Protein AF-A0A0P9DV29-F1 (afdb_monomer)

Secondary structure (DSSP, 8-state):
-PPTT---------SSPP-GGG--------------S-HHHHHHHHHHHHHHHHHTTS---PPPGGGT-SS---HHHHHHHHHTT-HHHHHHHHHH---TTS-HHHHHHHHHHHHH--HHHHHHHS-TT-HHHHHHHHHHHHSTT-HHHHHHTS-HHHHHHHHHHHHHHHHHHHHHHHHHTT--SSS--TT-EEEEE-TTSPEEEEEEE--TTTHHHHHHHHHHHHHHTT--

Solvent-accessible surface area (backbone atoms only — not comparable to full-atom values): 13925 Å² total; per-residue (Å²): 137,89,53,90,97,60,84,89,76,90,86,73,88,70,97,66,85,90,56,82,86,77,59,90,76,83,90,85,87,82,86,88,73,90,70,94,61,56,69,70,62,47,51,55,51,51,54,50,52,53,48,54,31,56,77,49,74,47,75,86,88,61,72,56,64,68,70,25,29,76,61,53,66,46,36,26,56,29,13,50,27,50,77,69,72,33,41,59,61,18,48,46,46,72,62,18,59,62,38,94,70,46,58,67,71,61,28,50,54,14,44,50,34,60,78,66,62,44,30,57,58,43,38,66,71,52,61,83,85,48,51,70,53,38,50,26,24,54,42,28,51,77,37,85,78,46,38,65,62,20,56,67,70,48,56,71,69,60,59,48,45,22,46,52,21,26,52,44,52,51,49,38,52,51,54,51,52,39,54,76,69,68,48,63,90,66,48,79,50,77,71,37,78,47,64,45,61,48,100,85,71,46,77,47,93,57,67,46,71,30,37,89,87,48,39,64,68,60,44,56,49,44,66,61,47,67,71,54,72,76,77,120

Radius of gyration: 23.97 Å; Cα contacts (8 Å, |Δi|>4): 209; chains: 1; bounding box: 52×57×60 Å

Structure (mmCIF, N/CA/C/O backbone):
data_AF-A0A0P9DV29-F1
#
_entry.id   AF-A0A0P9DV29-F1
#
loop_
_atom_site.group_PDB
_atom_site.id
_atom_site.type_symbol
_atom_site.label_atom_id
_atom_site.label_alt_id
_atom_site.label_comp_id
_atom_site.label_asym_id
_atom_site.label_entity_id
_atom_site.label_seq_id
_atom_site.pdbx_PDB_ins_code
_atom_site.Cartn_x
_atom_site.Cartn_y
_atom_site.Cartn_z
_atom_site.occupancy
_atom_site.B_iso_or_equiv
_atom_site.auth_seq_id
_atom_site.auth_comp_id
_atom_site.auth_asym_id
_atom_site.auth_atom_id
_atom_site.pdbx_PDB_model_num
ATOM 1 N N . MET A 1 1 ? -12.130 34.081 -5.507 1.00 55.25 1 MET A N 1
ATOM 2 C CA . MET A 1 1 ? -11.443 33.439 -4.362 1.00 55.25 1 MET A CA 1
ATOM 3 C C . MET A 1 1 ? -10.043 33.024 -4.810 1.00 55.25 1 MET A C 1
ATOM 5 O O . MET A 1 1 ? -9.940 32.225 -5.730 1.00 55.25 1 MET A O 1
ATOM 9 N N . ARG A 1 2 ? -8.976 33.613 -4.251 1.00 75.31 2 ARG A N 1
ATOM 10 C CA . ARG A 1 2 ? -7.575 33.256 -4.558 1.00 75.31 2 ARG A CA 1
ATOM 11 C C . ARG A 1 2 ? -7.072 32.324 -3.454 1.00 75.31 2 ARG A C 1
ATOM 13 O O . ARG A 1 2 ? -7.031 32.734 -2.299 1.00 75.31 2 ARG A O 1
ATOM 20 N N . ILE A 1 3 ? -6.728 31.085 -3.796 1.00 90.56 3 ILE A N 1
ATOM 21 C CA . ILE A 1 3 ? -6.148 30.116 -2.857 1.00 90.56 3 ILE A CA 1
ATOM 22 C C . ILE A 1 3 ? -4.631 30.118 -3.070 1.00 90.56 3 ILE A C 1
ATOM 24 O O . ILE A 1 3 ? -4.162 29.983 -4.199 1.00 90.56 3 ILE A O 1
ATOM 28 N N . LYS A 1 4 ? -3.850 30.293 -2.000 1.00 91.62 4 LYS A N 1
ATOM 29 C CA . LYS A 1 4 ? -2.380 30.288 -2.073 1.00 91.62 4 LYS A CA 1
ATOM 30 C C . LYS A 1 4 ? -1.884 28.949 -2.636 1.00 91.62 4 LYS A C 1
ATOM 32 O O . LYS A 1 4 ? -2.272 27.898 -2.140 1.00 91.62 4 LYS A O 1
ATOM 37 N N . GLY A 1 5 ? -1.016 29.000 -3.647 1.00 92.31 5 GLY A N 1
ATOM 38 C CA . GLY A 1 5 ? -0.441 27.809 -4.286 1.00 92.31 5 GLY A CA 1
ATOM 39 C C . GLY A 1 5 ? -1.356 27.107 -5.295 1.00 92.31 5 GLY A C 1
ATOM 40 O O . GLY A 1 5 ? -0.991 26.046 -5.790 1.00 92.31 5 GLY A O 1
ATOM 41 N N . VAL A 1 6 ? -2.520 27.682 -5.614 1.00 93.81 6 VAL A N 1
ATOM 42 C CA . VAL A 1 6 ? -3.439 27.144 -6.622 1.00 93.81 6 VAL A CA 1
ATOM 43 C C . VAL A 1 6 ? -3.628 28.174 -7.726 1.00 93.81 6 VAL A C 1
ATOM 45 O O . VAL A 1 6 ? -4.057 29.300 -7.471 1.00 93.81 6 VAL A O 1
ATOM 48 N N . SER A 1 7 ? -3.356 27.757 -8.958 1.00 91.62 7 SER A N 1
ATOM 49 C CA . SER A 1 7 ? -3.642 28.535 -10.160 1.00 91.62 7 SER A CA 1
ATOM 50 C C . SER A 1 7 ? -4.717 27.822 -10.972 1.00 91.62 7 SER A C 1
ATOM 52 O O . SER A 1 7 ? -4.644 26.610 -11.168 1.00 91.62 7 SER A O 1
ATOM 54 N N . LEU A 1 8 ? -5.721 28.569 -11.432 1.00 91.19 8 LEU A N 1
ATOM 55 C CA . LEU A 1 8 ? -6.794 28.059 -12.281 1.00 91.19 8 LEU A CA 1
ATOM 56 C C . LEU A 1 8 ? -6.715 28.750 -13.637 1.00 91.19 8 LEU A C 1
ATOM 58 O O . LEU A 1 8 ? -6.756 29.977 -13.707 1.00 91.19 8 LEU A O 1
ATOM 62 N N . TYR A 1 9 ? -6.626 27.945 -14.690 1.00 90.75 9 TYR A N 1
ATOM 63 C CA . TYR A 1 9 ? -6.614 28.403 -16.073 1.00 90.75 9 TYR A CA 1
ATOM 64 C C . TYR A 1 9 ? -7.729 27.668 -16.821 1.00 90.75 9 TYR A C 1
ATOM 66 O O . TYR A 1 9 ? -7.671 26.438 -16.916 1.00 90.75 9 TYR A O 1
ATOM 74 N N . PRO A 1 10 ? -8.770 28.367 -17.304 1.00 90.44 10 PRO A N 1
ATOM 75 C CA . PRO A 1 10 ? -9.797 27.732 -18.116 1.00 90.44 10 PRO A CA 1
ATOM 76 C C . PRO A 1 10 ? -9.172 27.289 -19.445 1.00 90.44 10 PRO A C 1
ATOM 78 O O . PRO A 1 10 ? -8.631 28.111 -20.177 1.00 90.44 10 PRO A O 1
ATOM 81 N N . LEU A 1 11 ? -9.215 25.985 -19.736 1.00 90.62 11 LEU A N 1
ATOM 82 C CA . LEU A 1 11 ? -8.637 25.429 -20.966 1.00 90.62 11 LEU A CA 1
ATOM 83 C C . LEU A 1 11 ? -9.609 25.530 -22.144 1.00 90.62 11 LEU A C 1
ATOM 85 O O . LEU A 1 11 ? -9.239 25.996 -23.215 1.00 90.62 11 LEU A O 1
ATOM 89 N N . ARG A 1 12 ? -10.848 25.067 -21.949 1.00 91.75 12 ARG A N 1
ATOM 90 C CA . ARG A 1 12 ? -11.939 25.115 -22.931 1.00 91.75 12 ARG A CA 1
ATOM 91 C C . ARG A 1 12 ? -13.278 24.837 -22.256 1.00 91.75 12 ARG A C 1
ATOM 93 O O . ARG A 1 12 ? -13.308 24.260 -21.168 1.00 91.75 12 ARG A O 1
ATOM 100 N N . PHE A 1 13 ? -14.363 25.177 -22.940 1.00 92.50 13 PHE A N 1
ATOM 101 C CA . PHE A 1 13 ? -15.692 24.659 -22.625 1.00 92.50 13 PHE A CA 1
ATOM 102 C C . PHE A 1 13 ? -15.862 23.260 -23.226 1.00 92.50 13 PHE A C 1
ATOM 104 O O . PHE A 1 13 ? -15.247 22.933 -24.243 1.00 92.50 13 PHE A O 1
ATOM 111 N N . CYS A 1 14 ? -16.634 22.416 -22.552 1.00 92.25 14 CYS A N 1
ATOM 112 C CA . CYS A 1 14 ? -16.909 21.044 -22.956 1.00 92.25 14 CYS A CA 1
ATOM 113 C C . CYS A 1 14 ? -18.294 20.667 -22.433 1.00 92.25 14 CYS A C 1
ATOM 115 O O . CYS A 1 14 ? -18.602 20.966 -21.278 1.00 92.25 14 CYS A O 1
ATOM 117 N N . ASP A 1 15 ? -19.088 20.005 -23.268 1.00 93.44 15 ASP A N 1
ATOM 118 C CA . ASP A 1 15 ? -20.445 19.576 -22.911 1.00 93.44 15 ASP A CA 1
ATOM 119 C C . ASP A 1 15 ? -20.437 18.283 -22.076 1.00 93.44 15 ASP A C 1
ATOM 121 O O . ASP A 1 15 ? -21.422 17.933 -21.430 1.00 93.44 15 ASP A O 1
ATOM 125 N N . GLU A 1 16 ? -19.294 17.591 -22.037 1.00 90.44 16 GLU A N 1
ATOM 126 C CA . GLU A 1 16 ? -19.075 16.395 -21.227 1.00 90.44 16 GLU A CA 1
ATOM 127 C C . GLU A 1 16 ? -18.301 16.694 -19.939 1.00 90.44 16 GLU A C 1
ATOM 129 O O . GLU A 1 16 ? -17.324 17.452 -19.919 1.00 90.44 16 GLU A O 1
ATOM 134 N N . ALA A 1 17 ? -18.704 16.031 -18.854 1.00 90.62 17 ALA A N 1
ATOM 135 C CA . ALA A 1 17 ? -18.009 16.094 -17.577 1.00 90.62 17 ALA A CA 1
ATOM 136 C C . ALA A 1 17 ? -16.659 15.357 -17.630 1.00 90.62 17 ALA A C 1
ATOM 138 O O . ALA A 1 17 ? -16.531 14.269 -18.190 1.00 90.62 17 ALA A O 1
ATOM 139 N N . VAL A 1 18 ? -15.644 15.923 -16.976 1.00 90.06 18 VAL A N 1
ATOM 140 C CA . VAL A 1 18 ? -14.321 15.296 -16.870 1.00 90.06 18 VAL A CA 1
ATOM 141 C C . VAL A 1 18 ? -14.327 14.247 -15.759 1.00 90.06 18 VAL A C 1
ATOM 143 O O . VAL A 1 18 ? -14.615 14.554 -14.600 1.00 90.06 18 VAL A O 1
ATOM 146 N N . TYR A 1 19 ? -13.937 13.015 -16.092 1.00 88.81 19 TYR A N 1
ATOM 147 C CA . TYR A 1 19 ? -13.837 11.906 -15.144 1.00 88.81 19 TYR A CA 1
ATOM 148 C C . TYR A 1 19 ? -12.399 11.384 -14.997 1.00 88.81 19 TYR A C 1
ATOM 150 O O . TYR A 1 19 ? -11.639 11.394 -15.964 1.00 88.81 19 TYR A O 1
ATOM 158 N N . PRO A 1 20 ? -12.019 10.826 -13.826 1.00 84.69 20 PRO A N 1
ATOM 159 C CA . PRO A 1 20 ? -10.668 10.302 -13.604 1.00 84.69 20 PRO A CA 1
ATOM 160 C C . PRO A 1 20 ? -10.222 9.205 -14.580 1.00 84.69 20 PRO A C 1
ATOM 162 O O . PRO A 1 20 ? -9.029 9.051 -14.810 1.00 84.69 20 PRO A O 1
ATOM 165 N N . HIS A 1 21 ? -11.156 8.438 -15.151 1.00 81.69 21 HIS A N 1
ATOM 166 C CA . HIS A 1 21 ? -10.841 7.353 -16.086 1.00 81.69 21 HIS A CA 1
ATOM 167 C C . HIS A 1 21 ? -10.404 7.848 -17.475 1.00 81.69 21 HIS A C 1
ATOM 169 O O . HIS A 1 21 ? -9.929 7.046 -18.270 1.00 81.69 21 HIS A O 1
ATOM 175 N N . LEU A 1 22 ? -10.549 9.147 -17.763 1.00 86.38 22 LEU A N 1
ATOM 176 C CA . LEU A 1 22 ? -10.070 9.769 -19.001 1.00 86.38 22 LEU A CA 1
ATOM 177 C C . LEU A 1 22 ? -8.560 10.073 -18.961 1.00 86.38 22 LEU A C 1
ATOM 179 O O . LEU A 1 22 ? -7.970 10.433 -19.977 1.00 86.38 22 LEU A O 1
ATOM 183 N N . LEU A 1 23 ? -7.921 9.960 -17.792 1.00 87.81 23 LEU A N 1
ATOM 184 C CA . LEU A 1 23 ? -6.494 10.213 -17.622 1.00 87.81 23 LEU A CA 1
ATOM 185 C C . LEU A 1 23 ? -5.669 9.008 -18.100 1.00 87.81 23 LEU A C 1
ATOM 187 O O . LEU A 1 23 ? -5.749 7.934 -17.509 1.00 87.81 23 LEU A O 1
ATOM 191 N N . LEU A 1 24 ? -4.814 9.210 -19.108 1.00 87.94 24 LEU A N 1
ATOM 192 C CA . LEU A 1 24 ? -3.865 8.182 -19.566 1.00 87.94 24 LEU A CA 1
ATOM 193 C C . LEU A 1 24 ? -2.692 7.988 -18.593 1.00 87.94 24 LEU A C 1
ATOM 195 O O . LEU A 1 24 ? -2.208 6.876 -18.404 1.00 87.94 24 LEU A O 1
ATOM 199 N N . GLY A 1 25 ? -2.219 9.071 -17.975 1.00 89.50 25 GLY A N 1
ATOM 200 C CA . GLY A 1 25 ? -1.065 9.044 -17.084 1.00 89.50 25 GLY A CA 1
ATOM 201 C C . GLY A 1 25 ? -0.640 10.433 -16.622 1.00 89.50 25 GLY A C 1
ATOM 202 O O . GLY A 1 25 ? -1.341 11.418 -16.838 1.00 89.50 25 GLY A O 1
ATOM 203 N N . ASN A 1 26 ? 0.527 10.506 -15.983 1.00 91.06 26 ASN A N 1
ATOM 204 C CA . ASN A 1 26 ? 1.101 11.748 -15.469 1.00 91.06 26 ASN A CA 1
ATOM 205 C C . ASN A 1 26 ? 2.519 11.932 -16.018 1.00 91.06 26 ASN A C 1
ATOM 207 O O . ASN A 1 26 ? 3.291 10.974 -16.069 1.00 91.06 26 ASN A O 1
ATOM 211 N N . ARG A 1 27 ? 2.874 13.168 -16.382 1.00 94.50 27 ARG A N 1
ATOM 212 C CA . ARG A 1 27 ? 4.253 13.553 -16.710 1.00 94.50 27 ARG A CA 1
ATOM 213 C C . ARG A 1 27 ? 4.907 14.127 -15.459 1.00 94.50 27 ARG A C 1
ATOM 215 O O . ARG A 1 27 ? 4.375 15.059 -14.862 1.00 94.50 27 ARG A O 1
ATOM 222 N N . PHE A 1 28 ? 6.059 13.586 -15.080 1.00 93.81 28 PHE A N 1
ATOM 223 C CA . PHE A 1 28 ? 6.792 14.016 -13.893 1.00 93.81 28 PHE A CA 1
ATOM 224 C C . PHE A 1 28 ? 8.053 14.788 -14.282 1.00 93.81 28 PHE A C 1
ATOM 226 O O . PHE A 1 28 ? 8.783 14.381 -15.182 1.00 93.81 28 PHE A O 1
ATOM 233 N N . HIS A 1 29 ? 8.323 15.878 -13.566 1.00 96.94 29 HIS A N 1
ATOM 234 C CA . HIS A 1 29 ? 9.613 16.561 -13.566 1.00 96.94 29 HIS A CA 1
ATOM 235 C C . HIS A 1 29 ? 10.130 16.573 -12.126 1.00 96.94 29 HIS A C 1
ATOM 237 O O . HIS A 1 29 ? 9.499 17.161 -11.247 1.00 96.94 29 HIS A O 1
ATOM 243 N N . ILE A 1 30 ? 11.231 15.864 -11.870 1.00 95.31 30 ILE A N 1
ATOM 244 C CA . ILE A 1 30 ? 11.764 15.630 -10.522 1.00 95.31 30 ILE A CA 1
ATOM 245 C C . ILE A 1 30 ? 13.208 16.123 -10.475 1.00 95.31 30 ILE A C 1
ATOM 247 O O . ILE A 1 30 ? 14.043 15.679 -11.258 1.00 95.31 30 ILE A O 1
ATOM 251 N N . THR A 1 31 ? 13.515 17.008 -9.527 1.00 96.50 31 THR A N 1
ATOM 252 C CA . THR A 1 31 ? 14.887 17.451 -9.249 1.00 96.50 31 THR A CA 1
ATOM 253 C C . THR A 1 31 ? 15.429 16.714 -8.029 1.00 96.50 31 THR A C 1
ATOM 255 O O . THR A 1 31 ? 14.958 16.934 -6.912 1.00 96.50 31 THR A O 1
ATOM 258 N N . ILE A 1 32 ? 16.440 15.869 -8.231 1.00 94.75 32 ILE A N 1
ATOM 259 C CA . ILE A 1 32 ? 17.186 15.228 -7.142 1.00 94.75 32 ILE A CA 1
ATOM 260 C C . ILE A 1 32 ? 18.269 16.204 -6.668 1.00 94.75 32 ILE A C 1
ATOM 262 O O . ILE A 1 32 ? 19.006 16.762 -7.477 1.00 94.75 32 ILE A O 1
ATOM 266 N N . ARG A 1 33 ? 18.343 16.450 -5.357 1.00 95.00 33 ARG A N 1
ATOM 267 C CA . ARG A 1 33 ? 19.276 17.404 -4.728 1.00 95.00 33 ARG A CA 1
ATOM 268 C C . ARG A 1 33 ? 20.183 16.686 -3.727 1.00 95.00 33 ARG A C 1
ATOM 270 O O . ARG A 1 33 ? 19.944 15.526 -3.415 1.00 95.00 33 ARG A O 1
ATOM 277 N N . ALA A 1 34 ? 21.187 17.401 -3.212 1.00 95.88 34 ALA A N 1
ATOM 278 C CA . ALA A 1 34 ? 22.138 16.903 -2.210 1.00 95.88 34 ALA A CA 1
ATOM 279 C C . ALA A 1 34 ? 22.888 15.629 -2.651 1.00 95.88 34 ALA A C 1
ATOM 281 O O . ALA A 1 34 ? 23.046 14.681 -1.887 1.00 95.88 34 ALA A O 1
ATOM 282 N N . ILE A 1 35 ? 23.344 15.607 -3.907 1.00 95.88 35 ILE A N 1
ATOM 283 C CA . ILE A 1 35 ? 24.126 14.498 -4.459 1.00 95.88 35 ILE A CA 1
ATOM 284 C C . ILE A 1 35 ? 25.579 14.653 -3.999 1.00 95.88 35 ILE A C 1
ATOM 286 O O . ILE A 1 35 ? 26.227 15.644 -4.319 1.00 95.88 35 ILE A O 1
ATOM 290 N N . SER A 1 36 ? 26.096 13.670 -3.259 1.00 96.12 36 SER A N 1
ATOM 291 C CA . SER A 1 36 ? 27.453 13.697 -2.681 1.00 96.12 36 SER A CA 1
ATOM 292 C C . SER A 1 36 ? 28.578 13.374 -3.677 1.00 96.12 36 SER A C 1
ATOM 294 O O . SER A 1 36 ? 29.737 13.276 -3.285 1.00 96.12 36 SER A O 1
ATOM 296 N N . HIS A 1 37 ? 28.252 13.155 -4.950 1.00 95.38 37 HIS A N 1
ATOM 297 C CA . HIS A 1 37 ? 29.200 12.771 -5.993 1.00 95.38 37 HIS A CA 1
ATOM 298 C C . HIS A 1 37 ? 29.490 13.931 -6.943 1.00 95.38 37 HIS A C 1
ATOM 300 O O . HIS A 1 37 ? 28.683 14.844 -7.098 1.00 95.38 37 HIS A O 1
ATOM 306 N N . THR A 1 38 ? 30.636 13.862 -7.624 1.00 96.81 38 THR A N 1
ATOM 307 C CA . THR A 1 38 ? 30.974 14.797 -8.703 1.00 96.81 38 THR A CA 1
ATOM 308 C C . THR A 1 38 ? 29.976 14.689 -9.859 1.00 96.81 38 THR A C 1
ATOM 310 O O . THR A 1 38 ? 29.345 13.642 -10.047 1.00 96.81 38 THR A O 1
ATOM 313 N N . SER A 1 39 ? 29.856 15.748 -10.666 1.00 95.19 39 SER A N 1
ATOM 314 C CA . SER A 1 39 ? 28.970 15.761 -11.839 1.00 95.19 39 SER A CA 1
ATOM 315 C C . SER A 1 39 ? 29.278 14.606 -12.791 1.00 95.19 39 SER A C 1
ATOM 317 O O . SER A 1 39 ? 28.380 13.842 -13.120 1.00 95.19 39 SER A O 1
ATOM 319 N N . SER A 1 40 ? 30.559 14.379 -13.103 1.00 96.62 40 SER A N 1
ATOM 320 C CA . SER A 1 40 ? 30.989 13.279 -13.979 1.00 96.62 40 SER A CA 1
ATOM 321 C C . SER A 1 40 ? 30.575 11.894 -13.454 1.00 96.62 40 SER A C 1
ATOM 323 O O . SER A 1 40 ? 29.977 11.106 -14.184 1.00 96.62 40 SER A O 1
ATOM 325 N N . THR A 1 41 ? 30.809 11.608 -12.166 1.00 97.00 41 THR A N 1
ATOM 326 C CA . THR A 1 41 ? 30.372 10.340 -11.547 1.00 97.00 41 THR A CA 1
ATOM 327 C C . THR A 1 41 ? 28.849 10.197 -11.580 1.00 97.00 41 THR A C 1
ATOM 329 O O . THR A 1 41 ? 28.315 9.104 -11.779 1.00 97.00 41 THR A O 1
ATOM 332 N N . THR A 1 42 ? 28.134 11.300 -11.355 1.00 96.50 42 THR A N 1
ATOM 333 C CA . THR A 1 42 ? 26.668 11.322 -11.347 1.00 96.50 42 THR A CA 1
ATOM 334 C C . THR A 1 42 ? 26.113 11.032 -12.739 1.00 96.50 42 THR A C 1
ATOM 336 O O . THR A 1 42 ? 25.246 10.172 -12.872 1.00 96.50 42 THR A O 1
ATOM 339 N N . GLU A 1 43 ? 26.651 11.674 -13.773 1.00 96.25 43 GLU A N 1
ATOM 340 C CA . GLU A 1 43 ? 26.276 11.457 -15.175 1.00 96.25 43 GLU A CA 1
ATOM 341 C C . GLU A 1 43 ? 26.494 10.003 -15.602 1.00 96.25 43 GLU A C 1
ATOM 343 O O . GLU A 1 43 ? 25.575 9.372 -16.122 1.00 96.25 43 GLU A O 1
ATOM 348 N N . GLN A 1 44 ? 27.660 9.427 -15.292 1.00 97.38 44 GLN A N 1
ATOM 349 C CA . GLN A 1 44 ? 27.950 8.019 -15.590 1.00 97.38 44 GLN A CA 1
ATOM 350 C C . GLN A 1 44 ? 26.944 7.065 -14.932 1.00 97.38 44 GLN A C 1
ATOM 352 O O . GLN A 1 44 ? 26.490 6.100 -15.549 1.00 97.38 44 GLN A O 1
ATOM 357 N N . ARG A 1 45 ? 26.562 7.329 -13.675 1.00 96.12 45 ARG A N 1
ATOM 358 C CA . ARG A 1 45 ? 25.560 6.520 -12.965 1.00 96.12 45 ARG A CA 1
ATOM 359 C C . ARG A 1 45 ? 24.172 6.657 -13.572 1.00 96.12 45 ARG A C 1
ATOM 361 O O . ARG A 1 45 ? 23.473 5.654 -13.688 1.00 96.12 45 ARG A O 1
ATOM 368 N N . VAL A 1 46 ? 23.776 7.869 -13.954 1.00 95.69 46 VAL A N 1
ATOM 369 C CA . VAL A 1 46 ? 22.490 8.112 -14.616 1.00 95.69 46 VAL A CA 1
ATOM 370 C C . VAL A 1 46 ? 22.425 7.352 -15.936 1.00 95.69 46 VAL A C 1
ATOM 372 O O . VAL A 1 46 ? 21.445 6.647 -16.173 1.00 95.69 46 VAL A O 1
ATOM 375 N N . GLU A 1 47 ? 23.476 7.419 -16.754 1.00 96.12 47 GLU A N 1
ATOM 376 C CA . GLU A 1 47 ? 23.502 6.718 -18.040 1.00 96.12 47 GLU A CA 1
ATOM 377 C C . GLU A 1 47 ? 23.474 5.196 -17.868 1.00 96.12 47 GLU A C 1
ATOM 379 O O . GLU A 1 47 ? 22.758 4.490 -18.585 1.00 96.12 47 GLU A O 1
ATOM 384 N N . ARG A 1 48 ? 24.180 4.682 -16.855 1.00 96.75 48 ARG A N 1
ATOM 385 C CA . ARG A 1 48 ? 24.128 3.263 -16.500 1.00 96.75 48 ARG A CA 1
ATOM 386 C C . ARG A 1 48 ? 22.716 2.826 -16.108 1.00 96.75 48 ARG A C 1
ATOM 388 O O . ARG A 1 48 ? 22.215 1.854 -16.664 1.00 96.75 48 ARG A O 1
ATOM 395 N N . VAL A 1 49 ? 22.057 3.551 -15.202 1.00 94.31 49 VAL A N 1
ATOM 396 C CA . VAL A 1 49 ? 20.677 3.240 -14.784 1.00 94.31 49 VAL A CA 1
ATOM 397 C C . VAL A 1 49 ? 19.718 3.328 -15.973 1.00 94.31 49 VAL A C 1
ATOM 399 O O . VAL A 1 49 ? 18.856 2.466 -16.130 1.00 94.31 49 VAL A O 1
ATOM 402 N N . ARG A 1 50 ? 19.885 4.325 -16.851 1.00 93.56 50 ARG A N 1
ATOM 403 C CA . ARG A 1 50 ? 19.090 4.459 -18.080 1.00 93.56 50 ARG A CA 1
ATOM 404 C C . ARG A 1 50 ? 19.245 3.237 -18.985 1.00 93.56 50 ARG A C 1
ATOM 406 O O . ARG A 1 50 ? 18.245 2.718 -19.482 1.00 93.56 50 ARG A O 1
ATOM 413 N N . SER A 1 51 ? 20.475 2.766 -19.168 1.00 93.50 51 SER A N 1
ATOM 414 C CA . SER A 1 51 ? 20.782 1.581 -19.975 1.00 93.50 51 SER A CA 1
ATOM 415 C C . SER A 1 51 ? 20.190 0.308 -19.361 1.00 93.50 51 SER A C 1
ATOM 417 O O . SER A 1 51 ? 19.532 -0.463 -20.056 1.00 93.50 51 SER A O 1
ATOM 419 N N . GLU A 1 52 ? 20.343 0.115 -18.048 1.00 91.56 52 GLU A N 1
ATOM 420 C CA . GLU A 1 52 ? 19.777 -1.027 -17.316 1.00 91.56 52 GLU A CA 1
ATOM 421 C C . GLU A 1 52 ? 18.244 -1.072 -17.428 1.00 91.56 52 GLU A C 1
ATOM 423 O O . GLU A 1 52 ? 17.679 -2.109 -17.778 1.00 91.56 52 GLU A O 1
ATOM 428 N N . LEU A 1 53 ? 17.568 0.061 -17.215 1.00 90.44 53 LEU A N 1
ATOM 429 C CA . LEU A 1 53 ? 16.114 0.161 -17.381 1.00 90.44 53 LEU A CA 1
ATOM 430 C C . LEU A 1 53 ? 15.682 -0.111 -18.821 1.00 90.44 53 LEU A C 1
ATOM 432 O O . LEU A 1 53 ? 14.639 -0.722 -19.043 1.00 90.44 53 LEU A O 1
ATOM 436 N N . SER A 1 54 ? 16.484 0.309 -19.798 1.00 88.69 54 SER A N 1
ATOM 437 C CA . SER A 1 54 ? 16.162 0.079 -21.204 1.00 88.69 54 SER A CA 1
ATOM 438 C C . SER A 1 54 ? 16.270 -1.383 -21.601 1.00 88.69 54 SER A C 1
ATOM 440 O O . SER A 1 54 ? 15.364 -1.912 -22.243 1.00 88.69 54 SER A O 1
ATOM 442 N N . ASN A 1 55 ? 17.297 -2.072 -21.111 1.00 87.50 55 ASN A N 1
ATOM 443 C CA . ASN A 1 55 ? 17.455 -3.511 -21.309 1.00 87.50 55 ASN A CA 1
ATOM 444 C C . ASN A 1 55 ? 16.329 -4.317 -20.642 1.00 87.50 55 ASN A C 1
ATOM 446 O O . ASN A 1 55 ? 15.897 -5.341 -21.172 1.00 87.50 55 ASN A O 1
ATOM 450 N N . LEU A 1 56 ? 15.820 -3.843 -19.500 1.00 85.38 56 LEU A N 1
ATOM 451 C CA . LEU A 1 56 ? 14.671 -4.438 -18.814 1.00 85.38 56 LEU A CA 1
ATOM 452 C C . LEU A 1 56 ? 13.322 -4.111 -19.477 1.00 85.38 56 LEU A C 1
ATOM 454 O O . LEU A 1 56 ? 12.319 -4.726 -19.119 1.00 85.38 56 LEU A O 1
ATOM 458 N N . GLY A 1 57 ? 13.269 -3.168 -20.424 1.00 86.00 57 GLY A N 1
ATOM 459 C CA . GLY A 1 57 ? 12.016 -2.678 -21.009 1.00 86.00 57 GLY A CA 1
ATOM 460 C C . GLY A 1 57 ? 11.192 -1.802 -20.056 1.00 86.00 57 GLY A C 1
ATOM 461 O O . GLY A 1 57 ? 9.975 -1.702 -20.205 1.00 86.00 57 GLY A O 1
ATOM 462 N N . GLY A 1 58 ? 11.834 -1.191 -19.057 1.00 89.19 58 GLY A N 1
ATOM 463 C CA . GLY A 1 58 ? 11.207 -0.336 -18.052 1.00 89.19 58 GLY A CA 1
ATOM 464 C C . GLY A 1 58 ? 11.637 -0.672 -16.624 1.00 89.19 58 GLY A C 1
ATOM 465 O O . GLY A 1 58 ? 12.676 -1.285 -16.384 1.00 89.19 58 GLY A O 1
ATOM 466 N N . PHE A 1 59 ? 10.826 -0.251 -15.652 1.00 91.00 59 PHE A N 1
ATOM 467 C CA . PHE A 1 59 ? 11.031 -0.561 -14.237 1.00 91.00 59 PHE A CA 1
ATOM 468 C C . PHE A 1 59 ? 10.039 -1.635 -13.759 1.00 91.00 59 PHE A C 1
ATOM 470 O O . PHE A 1 59 ? 8.879 -1.634 -14.180 1.00 91.00 59 PHE A O 1
ATOM 477 N N . PRO A 1 60 ? 10.437 -2.526 -12.833 1.00 92.75 60 PRO A N 1
ATOM 478 C CA . PRO A 1 60 ? 9.501 -3.444 -12.196 1.00 92.75 60 PRO A CA 1
ATOM 479 C C . PRO A 1 60 ? 8.401 -2.669 -11.454 1.00 92.75 60 PRO A C 1
ATOM 481 O O . PRO A 1 60 ? 8.685 -1.852 -10.576 1.00 92.75 60 PRO A O 1
ATOM 484 N N . ASN A 1 61 ? 7.137 -2.926 -11.793 1.00 93.62 61 ASN A N 1
ATOM 485 C CA . ASN A 1 61 ? 5.990 -2.142 -11.327 1.00 93.62 61 ASN A CA 1
ATOM 486 C C . ASN A 1 61 ? 5.552 -2.489 -9.887 1.00 93.62 61 ASN A C 1
ATOM 488 O O . ASN A 1 61 ? 4.444 -2.969 -9.655 1.00 93.62 61 ASN A O 1
ATOM 492 N N . PHE A 1 62 ? 6.429 -2.282 -8.905 1.00 96.81 62 PHE A N 1
ATOM 493 C CA . PHE A 1 62 ? 6.108 -2.493 -7.493 1.00 96.81 62 PHE A CA 1
ATOM 494 C C . PHE A 1 62 ? 5.090 -1.471 -6.972 1.00 96.81 62 PHE A C 1
ATOM 496 O O . PHE A 1 62 ? 5.175 -0.272 -7.241 1.00 96.81 62 PHE A O 1
ATOM 503 N N . PHE A 1 63 ? 4.191 -1.915 -6.094 1.00 97.06 63 PHE A N 1
ATOM 504 C CA . PHE A 1 63 ? 3.415 -0.996 -5.267 1.00 97.06 63 PHE A CA 1
ATOM 505 C C . PHE A 1 63 ? 4.321 -0.352 -4.211 1.00 97.06 63 PHE A C 1
ATOM 507 O O . PHE A 1 63 ? 4.904 -1.050 -3.378 1.00 97.06 63 PHE A O 1
ATOM 514 N N . GLY A 1 64 ? 4.417 0.978 -4.229 1.00 93.56 64 GLY A N 1
ATOM 515 C CA . GLY A 1 64 ? 5.230 1.744 -3.282 1.00 93.56 64 GLY A CA 1
ATOM 516 C C . GLY A 1 64 ? 4.690 1.740 -1.846 1.00 93.56 64 GLY A C 1
ATOM 517 O O . GLY A 1 64 ? 3.513 1.471 -1.600 1.00 93.56 64 GLY A O 1
ATOM 518 N N . HIS A 1 65 ? 5.544 2.111 -0.886 1.00 90.69 65 HIS A N 1
ATOM 519 C CA . HIS A 1 65 ? 5.241 2.080 0.555 1.00 90.69 65 HIS A CA 1
ATOM 520 C C . HIS A 1 65 ? 3.972 2.863 0.946 1.00 90.69 65 HIS A C 1
ATOM 522 O O . HIS A 1 65 ? 3.231 2.445 1.834 1.00 90.69 65 HIS A O 1
ATOM 528 N N . GLN A 1 66 ? 3.659 3.948 0.230 1.00 91.69 66 GLN A N 1
ATOM 529 C CA . GLN A 1 66 ? 2.450 4.753 0.437 1.00 91.69 66 GLN A CA 1
ATOM 530 C C . GLN A 1 66 ? 1.160 3.924 0.313 1.00 91.69 66 GLN A C 1
ATOM 532 O O . GLN A 1 66 ? 0.193 4.185 1.026 1.00 91.69 66 GLN A O 1
ATOM 537 N N . ARG A 1 67 ? 1.152 2.873 -0.525 1.00 93.75 67 ARG A N 1
ATOM 538 C CA . ARG A 1 67 ? 0.016 1.944 -0.678 1.00 93.75 67 ARG A CA 1
ATOM 539 C C . ARG A 1 67 ? -0.299 1.185 0.611 1.00 93.75 67 ARG A C 1
ATOM 541 O O . ARG A 1 67 ? -1.441 0.782 0.825 1.00 93.75 67 ARG A O 1
ATOM 548 N N . PHE A 1 68 ? 0.709 0.985 1.453 1.00 95.81 68 PHE A N 1
ATOM 549 C CA . PHE A 1 68 ? 0.610 0.245 2.706 1.00 95.81 68 PHE A CA 1
ATOM 550 C C . PHE A 1 68 ? 0.439 1.162 3.923 1.00 95.81 68 PHE A C 1
ATOM 552 O O . PHE A 1 68 ? 0.073 0.668 4.993 1.00 95.81 68 PHE A O 1
ATOM 559 N N . GLY A 1 69 ? 0.620 2.471 3.729 1.00 92.50 69 GLY A N 1
ATOM 560 C CA . GLY A 1 69 ? 0.612 3.515 4.749 1.00 92.50 69 GLY A CA 1
ATOM 561 C C . GLY A 1 69 ? 2.029 4.020 5.029 1.00 92.50 69 GLY A C 1
ATOM 562 O O . GLY A 1 69 ? 2.915 3.234 5.336 1.00 92.50 69 GLY A O 1
ATOM 563 N N . THR A 1 70 ? 2.245 5.335 4.935 1.00 89.69 70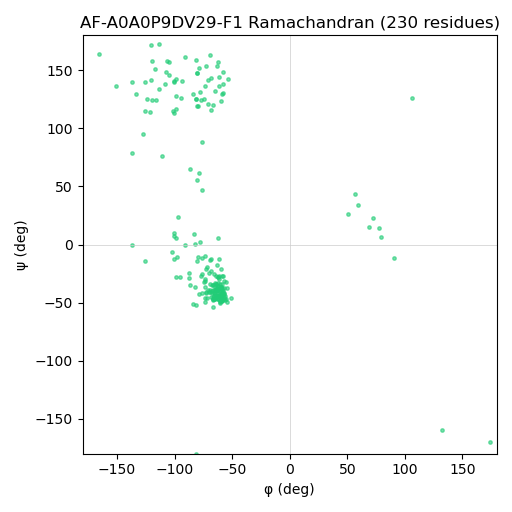 THR A N 1
ATOM 564 C CA . THR A 1 70 ? 3.580 5.939 5.113 1.00 89.69 70 THR A CA 1
ATOM 565 C C . THR A 1 70 ? 4.024 5.944 6.573 1.00 89.69 70 THR A C 1
ATOM 567 O O . THR A 1 70 ? 5.121 5.508 6.887 1.00 89.69 70 THR A O 1
ATOM 570 N N . ILE A 1 71 ? 3.155 6.410 7.476 1.00 91.44 71 ILE A N 1
ATOM 571 C CA . ILE A 1 71 ? 3.462 6.494 8.913 1.00 91.44 71 ILE A CA 1
ATOM 572 C C . ILE A 1 71 ? 3.320 5.116 9.567 1.00 91.44 71 ILE A C 1
ATOM 574 O O . ILE A 1 71 ? 4.143 4.705 10.380 1.00 91.44 71 ILE A O 1
ATOM 578 N N . ARG A 1 72 ? 2.260 4.387 9.200 1.00 94.00 72 ARG A N 1
ATOM 579 C CA . ARG A 1 72 ? 1.941 3.051 9.713 1.00 94.00 72 ARG A CA 1
ATOM 580 C C . ARG A 1 72 ? 1.744 2.101 8.529 1.00 94.00 72 ARG A C 1
ATOM 582 O O . ARG A 1 72 ? 0.631 2.045 7.999 1.00 94.00 72 ARG A O 1
ATOM 589 N N . PRO A 1 73 ? 2.774 1.351 8.103 1.00 94.69 73 PRO A N 1
ATOM 590 C CA . PRO A 1 73 ? 2.697 0.458 6.946 1.00 94.69 73 PRO A CA 1
ATOM 591 C C . PRO A 1 73 ? 1.927 -0.845 7.244 1.00 94.69 73 PRO A C 1
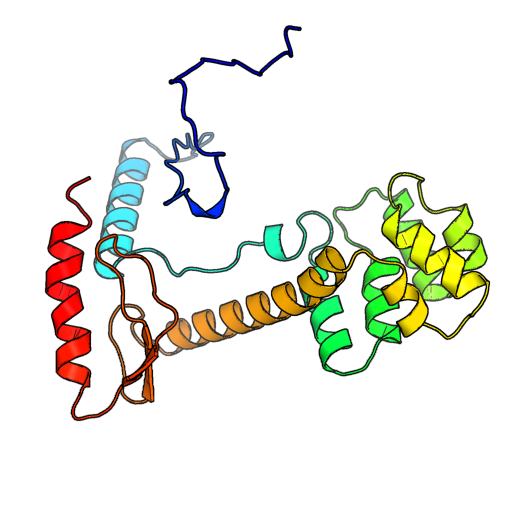ATOM 593 O O . PRO A 1 73 ? 2.370 -1.939 6.912 1.00 94.69 73 PRO A O 1
ATOM 596 N N . ILE A 1 74 ? 0.755 -0.754 7.875 1.00 96.69 74 ILE A N 1
ATOM 597 C CA . ILE A 1 74 ? -0.012 -1.900 8.392 1.00 96.69 74 ILE A CA 1
ATOM 598 C C . ILE A 1 74 ? -1.197 -2.302 7.506 1.00 96.69 74 ILE A C 1
ATOM 600 O O . ILE A 1 74 ? -1.843 -3.316 7.760 1.00 96.69 74 ILE A O 1
ATOM 604 N N . THR A 1 75 ? -1.512 -1.530 6.461 1.00 97.50 75 THR A N 1
ATOM 605 C CA . THR A 1 75 ? -2.765 -1.690 5.691 1.00 97.50 75 THR A CA 1
ATOM 606 C C . THR A 1 75 ? -2.899 -3.091 5.079 1.00 97.50 75 THR A C 1
ATOM 608 O O . THR A 1 75 ? -3.979 -3.680 5.088 1.00 97.50 75 THR A O 1
ATOM 611 N N . HIS A 1 76 ? -1.789 -3.660 4.600 1.00 98.19 76 HIS A N 1
ATOM 612 C CA . HIS A 1 76 ? -1.747 -5.021 4.062 1.00 98.19 76 HIS A CA 1
ATOM 613 C C . HIS A 1 76 ? -1.834 -6.105 5.147 1.00 98.19 76 HIS A C 1
ATOM 615 O O . HIS A 1 76 ? -2.386 -7.171 4.882 1.00 98.19 76 HIS A O 1
ATOM 621 N N . LEU A 1 77 ? -1.342 -5.841 6.363 1.00 98.31 77 LEU A N 1
ATOM 622 C CA . LEU A 1 77 ? -1.456 -6.762 7.498 1.00 98.31 77 LEU A CA 1
ATOM 623 C C . LEU A 1 77 ? -2.919 -6.896 7.924 1.00 98.31 77 LEU A C 1
ATOM 625 O O . LEU A 1 77 ? -3.426 -8.015 8.000 1.00 98.31 77 LEU A O 1
ATOM 629 N N . VAL A 1 78 ? -3.619 -5.765 8.078 1.00 98.50 78 VAL A N 1
ATOM 630 C CA . VAL A 1 78 ? -5.071 -5.733 8.330 1.00 98.50 78 VAL A CA 1
ATOM 631 C C . VAL A 1 78 ? -5.808 -6.528 7.252 1.00 98.50 78 VAL A C 1
ATOM 633 O O . VAL A 1 78 ? -6.606 -7.407 7.569 1.00 98.50 78 VAL A O 1
ATOM 636 N N . GLY A 1 79 ? -5.496 -6.273 5.976 1.00 98.44 79 GLY A N 1
ATOM 637 C CA . GLY A 1 79 ? -6.068 -7.020 4.855 1.00 98.44 79 GLY A CA 1
ATOM 638 C C . GLY A 1 79 ? -5.825 -8.526 4.940 1.00 98.44 79 GLY A C 1
ATOM 639 O O . GLY A 1 79 ? -6.749 -9.303 4.714 1.00 98.44 79 GLY A O 1
ATOM 640 N N . SER A 1 80 ? -4.614 -8.943 5.317 1.00 98.62 80 SER A N 1
ATOM 641 C CA . SER A 1 80 ? -4.256 -10.360 5.437 1.00 98.62 80 SER A CA 1
ATOM 642 C C . SER A 1 80 ? -5.071 -11.091 6.506 1.00 98.62 80 SER A C 1
ATOM 644 O O . SER A 1 80 ? -5.515 -12.215 6.274 1.00 98.62 80 SER A O 1
ATOM 646 N N . PHE A 1 81 ? -5.321 -10.450 7.652 1.00 98.62 81 PHE A N 1
ATOM 647 C CA . PHE A 1 81 ? -6.137 -11.024 8.722 1.00 98.62 81 PHE A CA 1
ATOM 648 C C . PHE A 1 81 ? -7.614 -11.087 8.328 1.00 98.62 81 PHE A C 1
ATOM 650 O O . PHE A 1 81 ? -8.261 -12.105 8.555 1.00 98.62 81 PHE A O 1
ATOM 657 N N . LEU A 1 82 ? -8.126 -10.064 7.635 1.00 98.19 82 LEU A N 1
ATOM 658 C CA . LEU A 1 82 ? -9.496 -10.078 7.113 1.00 98.19 82 LEU A CA 1
ATOM 659 C C . LEU A 1 82 ? -9.729 -11.213 6.106 1.00 98.19 82 LEU A C 1
ATOM 661 O O . LEU A 1 82 ? -10.752 -11.886 6.188 1.00 98.19 82 LEU A O 1
ATOM 665 N N . VAL A 1 83 ? -8.791 -11.456 5.182 1.00 97.81 83 VAL A N 1
ATOM 666 C CA . VAL A 1 83 ? -8.896 -12.565 4.210 1.00 97.81 83 VAL A CA 1
ATOM 667 C C . VAL A 1 83 ? -8.865 -13.931 4.901 1.00 97.81 83 VAL A C 1
ATOM 669 O O . VAL A 1 83 ? -9.541 -14.856 4.464 1.00 97.81 83 VAL A O 1
ATOM 672 N N . ARG A 1 84 ? -8.126 -14.055 6.007 1.00 97.81 84 ARG A N 1
ATOM 673 C CA . ARG A 1 84 ? -8.043 -15.282 6.816 1.00 97.81 84 ARG A CA 1
ATOM 674 C C . ARG A 1 84 ? -9.191 -15.444 7.814 1.00 97.81 84 ARG A C 1
ATOM 676 O O . ARG A 1 84 ? -9.134 -16.337 8.648 1.00 97.81 84 ARG A O 1
ATOM 683 N N . SER A 1 85 ? -10.222 -14.603 7.732 1.00 97.38 85 SER A N 1
ATOM 684 C CA . SER A 1 85 ? -11.364 -14.609 8.654 1.00 97.38 85 SER A CA 1
ATOM 685 C C . SER A 1 85 ? -10.985 -14.388 10.127 1.00 97.38 85 SER A C 1
ATOM 687 O O . SER A 1 85 ? -11.662 -14.887 11.020 1.00 97.38 85 SER A O 1
ATOM 689 N N . ASP A 1 86 ? -9.948 -13.582 10.388 1.00 98.38 86 ASP A N 1
ATOM 690 C CA . ASP A 1 86 ? -9.535 -13.149 11.731 1.00 98.38 86 ASP A CA 1
ATOM 691 C C . ASP A 1 86 ? -9.797 -11.637 11.922 1.00 98.38 86 ASP A C 1
ATOM 693 O O . ASP A 1 86 ? -8.890 -10.797 11.826 1.00 98.38 86 ASP A O 1
ATOM 697 N N . PRO A 1 87 ? -11.064 -11.233 12.139 1.00 97.88 87 PRO A N 1
ATOM 698 C CA . PRO A 1 87 ? -11.425 -9.828 12.287 1.00 97.88 87 PRO A CA 1
ATOM 699 C C . PRO A 1 87 ? -10.910 -9.222 13.598 1.00 97.88 87 PRO A C 1
ATOM 701 O O . PRO A 1 87 ? -10.720 -8.008 13.659 1.00 97.88 87 PRO A O 1
ATOM 704 N N . GLN A 1 88 ? -10.671 -10.034 14.632 1.00 98.19 88 GLN A N 1
ATOM 705 C CA . GLN A 1 88 ? -10.128 -9.561 15.903 1.00 98.19 88 GLN A CA 1
ATOM 706 C C . GLN A 1 88 ? -8.699 -9.069 15.714 1.00 98.19 88 GLN A C 1
ATOM 708 O O . GLN A 1 88 ? -8.400 -7.910 16.012 1.00 98.19 88 GLN A O 1
ATOM 713 N N . LYS A 1 89 ? -7.830 -9.906 15.142 1.00 98.31 89 LYS A N 1
ATOM 714 C CA . LYS A 1 89 ? -6.444 -9.522 14.884 1.00 98.31 89 LYS A CA 1
ATOM 715 C C . LYS A 1 89 ? -6.358 -8.379 13.882 1.00 98.31 89 LYS A C 1
ATOM 717 O O . LYS A 1 89 ? -5.586 -7.451 14.092 1.00 98.31 89 LYS A O 1
ATOM 722 N N . ALA A 1 90 ? -7.216 -8.370 12.859 1.00 98.56 90 ALA A N 1
ATOM 723 C CA . ALA A 1 90 ? -7.319 -7.241 11.936 1.00 98.56 90 ALA A CA 1
ATOM 724 C C . ALA A 1 90 ? -7.646 -5.920 12.658 1.00 98.56 90 ALA A C 1
ATOM 726 O O . ALA A 1 90 ? -7.012 -4.896 12.387 1.00 98.56 90 ALA A O 1
ATOM 727 N N . ALA A 1 91 ? -8.628 -5.932 13.566 1.00 98.44 91 ALA A N 1
ATOM 728 C CA . ALA A 1 91 ? -9.039 -4.748 14.313 1.00 98.44 91 ALA A CA 1
ATOM 729 C C . ALA A 1 91 ? -7.937 -4.283 15.268 1.00 98.44 91 ALA A C 1
ATOM 731 O O . ALA A 1 91 ? -7.599 -3.102 15.262 1.00 98.44 91 ALA A O 1
ATOM 732 N N . LEU A 1 92 ? -7.330 -5.196 16.028 1.00 98.06 92 LEU A N 1
ATOM 733 C CA . LEU A 1 92 ? -6.233 -4.866 16.940 1.00 98.06 92 LEU A CA 1
ATOM 734 C C . LEU A 1 92 ? -5.000 -4.358 16.185 1.00 98.06 92 LEU A C 1
ATOM 736 O O . LEU A 1 92 ? -4.405 -3.368 16.593 1.00 98.06 92 LEU A O 1
ATOM 740 N N . THR A 1 93 ? -4.661 -4.926 15.026 1.00 98.19 93 THR A N 1
ATOM 741 C CA . THR A 1 93 ? -3.605 -4.375 14.166 1.00 98.19 93 THR A CA 1
ATOM 742 C C . THR A 1 93 ? -3.933 -2.947 13.727 1.00 98.19 93 THR A C 1
ATOM 744 O O . THR A 1 93 ? -3.103 -2.048 13.863 1.00 98.19 93 THR A O 1
ATOM 747 N N . PHE A 1 94 ? -5.150 -2.701 13.237 1.00 98.00 94 PHE A N 1
ATOM 748 C CA . PHE A 1 94 ? -5.552 -1.367 12.790 1.00 98.00 94 PHE A CA 1
ATOM 749 C C . PHE A 1 94 ? -5.545 -0.338 13.933 1.00 98.00 94 PHE A C 1
ATOM 751 O O . PHE A 1 94 ? -5.026 0.771 13.766 1.00 98.00 94 PHE A O 1
ATOM 758 N N . LEU A 1 95 ? -6.071 -0.714 15.098 1.00 97.69 95 LEU A N 1
ATOM 759 C CA . LEU A 1 95 ? -6.306 0.180 16.230 1.00 97.69 95 LEU A CA 1
ATOM 760 C C . LEU A 1 95 ? -5.100 0.336 17.158 1.00 97.69 95 LEU A C 1
ATOM 762 O O . LEU A 1 95 ? -4.889 1.429 17.671 1.00 97.69 95 LEU A O 1
ATOM 766 N N . ALA A 1 96 ? -4.308 -0.712 17.357 1.00 96.75 96 ALA A N 1
ATOM 767 C CA . ALA A 1 96 ? -3.378 -0.801 18.480 1.00 96.75 96 ALA A CA 1
ATOM 768 C C . ALA A 1 96 ? -1.924 -1.085 18.081 1.00 96.75 96 ALA A C 1
ATOM 770 O O . ALA A 1 96 ? -1.042 -0.874 18.898 1.00 96.75 96 ALA A O 1
ATOM 771 N N . GLN A 1 97 ? -1.620 -1.511 16.847 1.00 94.75 97 GLN A N 1
ATOM 772 C CA . GLN A 1 97 ? -0.218 -1.746 16.468 1.00 94.75 97 GLN A CA 1
ATOM 773 C C . GLN A 1 97 ? 0.564 -0.415 16.403 1.00 94.75 97 GLN A C 1
ATOM 775 O O . GLN A 1 97 ? 0.247 0.409 15.534 1.00 94.75 97 GLN A O 1
ATOM 780 N N . PRO A 1 98 ? 1.576 -0.188 17.259 1.00 91.94 98 PRO A N 1
ATOM 781 C CA . PRO A 1 98 ? 2.353 1.047 17.243 1.00 91.94 98 PRO A CA 1
ATOM 782 C C . PRO A 1 98 ? 3.297 1.115 16.035 1.00 91.94 98 PRO A C 1
ATOM 784 O O . PRO A 1 98 ? 3.746 0.088 15.518 1.00 91.94 98 PRO A O 1
ATOM 787 N N . SER A 1 99 ? 3.639 2.330 15.606 1.00 91.75 99 SER A N 1
ATOM 788 C CA . SER A 1 99 ? 4.732 2.588 14.663 1.00 91.75 99 SER A CA 1
ATOM 789 C C . SER A 1 99 ? 5.801 3.501 15.280 1.00 91.75 99 SER A C 1
ATOM 791 O O . SER A 1 99 ? 5.455 4.478 15.947 1.00 91.75 99 SER A O 1
ATOM 793 N N . PRO A 1 100 ? 7.101 3.258 15.019 1.00 91.00 100 PRO A N 1
ATOM 794 C CA . PRO A 1 100 ? 8.181 4.165 15.418 1.00 91.00 100 PRO A CA 1
ATOM 795 C C . PRO A 1 100 ? 8.069 5.571 14.816 1.00 91.00 100 PRO A C 1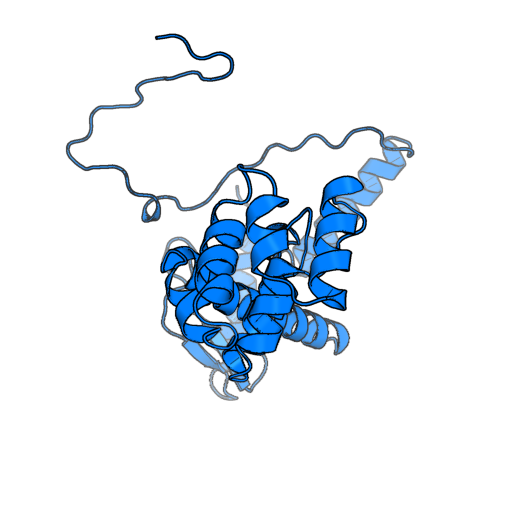
ATOM 797 O O . PRO A 1 100 ? 8.657 6.505 15.348 1.00 91.00 100 PRO A O 1
ATOM 800 N N . HIS A 1 101 ? 7.331 5.715 13.713 1.00 92.12 101 HIS A N 1
ATOM 801 C CA . HIS A 1 101 ? 7.148 6.983 13.003 1.00 92.12 101 HIS A CA 1
ATOM 802 C C . HIS A 1 101 ? 5.922 7.777 13.480 1.00 92.12 101 HIS A C 1
ATOM 804 O O . HIS A 1 101 ? 5.634 8.842 12.935 1.00 92.12 101 HIS A O 1
ATOM 810 N N . GLU A 1 102 ? 5.166 7.258 14.451 1.00 91.25 102 GLU A N 1
ATOM 811 C CA . GLU A 1 102 ? 4.070 7.991 15.089 1.00 91.25 102 GLU A CA 1
ATOM 812 C C . GLU A 1 102 ? 4.582 8.941 16.177 1.00 91.25 102 GLU A C 1
ATOM 814 O O . GLU A 1 102 ? 5.657 8.750 16.744 1.00 91.25 102 GLU A O 1
ATOM 819 N N . HIS A 1 103 ? 3.770 9.950 16.505 1.00 92.94 103 HIS A N 1
ATOM 820 C CA . HIS A 1 103 ? 4.013 10.791 17.674 1.00 92.94 103 HIS A CA 1
ATOM 821 C C . HIS A 1 103 ? 4.066 9.922 18.949 1.00 92.94 103 HIS A C 1
ATOM 823 O O . HIS A 1 103 ? 3.220 9.030 19.079 1.00 92.94 103 HIS A O 1
ATOM 829 N N . PRO A 1 104 ? 4.996 10.169 19.893 1.00 94.31 104 PRO A N 1
ATOM 830 C CA . PRO A 1 104 ? 5.162 9.341 21.091 1.00 94.31 104 PRO A CA 1
ATOM 831 C C . PRO A 1 104 ? 3.864 9.094 21.871 1.00 94.31 104 PRO A C 1
ATOM 833 O O . PRO A 1 104 ? 3.541 7.943 22.146 1.00 94.31 104 PRO A O 1
ATOM 836 N N . GLU A 1 105 ? 3.061 10.135 22.102 1.00 92.19 105 GLU A N 1
ATOM 837 C CA . GLU A 1 105 ? 1.769 10.026 22.804 1.00 92.19 105 GLU A CA 1
ATOM 838 C C . GLU A 1 105 ? 0.788 9.060 22.116 1.00 92.19 105 GLU A C 1
ATOM 840 O O . GLU A 1 105 ? 0.111 8.264 22.762 1.00 92.19 105 GLU A O 1
ATOM 845 N N . LEU A 1 106 ? 0.716 9.095 20.779 1.00 93.38 106 LEU A N 1
ATOM 846 C CA . LEU A 1 106 ? -0.147 8.191 20.015 1.00 93.38 106 LEU A CA 1
ATOM 847 C C . LEU A 1 106 ? 0.353 6.753 20.082 1.00 93.38 106 LEU A C 1
ATOM 849 O O . LEU A 1 106 ? -0.443 5.818 20.170 1.00 93.38 106 LEU A O 1
ATOM 853 N N . ARG A 1 107 ? 1.672 6.579 20.027 1.00 94.44 107 ARG A N 1
ATOM 854 C CA . ARG A 1 107 ? 2.317 5.275 20.135 1.00 94.44 107 ARG A CA 1
ATOM 855 C C . ARG A 1 107 ? 2.032 4.638 21.497 1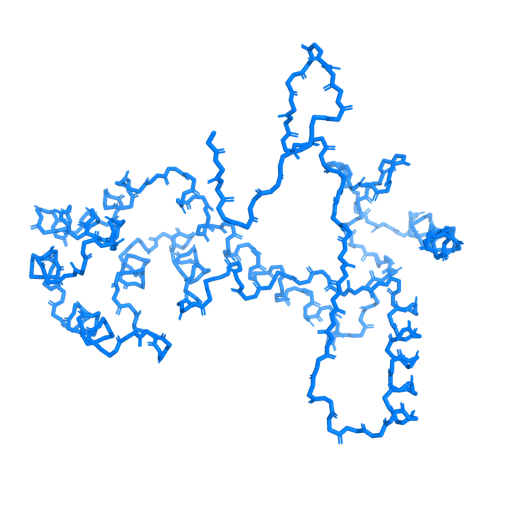.00 94.44 107 ARG A C 1
ATOM 857 O O . ARG A 1 107 ? 1.678 3.464 21.539 1.00 94.44 107 ARG A O 1
ATOM 864 N N . GLU A 1 108 ? 2.121 5.414 22.573 1.00 94.25 108 GLU A N 1
ATOM 865 C CA . GLU A 1 108 ? 1.798 4.975 23.936 1.00 94.25 108 GLU A CA 1
ATOM 866 C C . GLU A 1 108 ? 0.315 4.633 24.090 1.00 94.25 108 GLU A C 1
ATOM 868 O O . GLU A 1 108 ? -0.005 3.544 24.559 1.00 94.25 108 GLU A O 1
ATOM 873 N N . ALA A 1 109 ? -0.596 5.483 23.604 1.00 94.75 109 ALA A N 1
ATOM 874 C CA . ALA A 1 109 ? -2.033 5.202 23.647 1.00 94.75 109 ALA A CA 1
ATOM 875 C C . ALA A 1 109 ? -2.405 3.910 22.891 1.00 94.75 109 ALA A C 1
ATOM 877 O O . ALA A 1 109 ? -3.277 3.149 23.317 1.00 94.75 109 ALA A O 1
ATOM 878 N N . ARG A 1 110 ? -1.735 3.630 21.764 1.00 96.00 110 ARG A N 1
ATOM 879 C CA . ARG A 1 110 ? -1.911 2.377 21.013 1.00 96.00 110 ARG A CA 1
ATOM 880 C C . ARG A 1 110 ? -1.348 1.169 21.758 1.00 96.00 110 ARG A C 1
ATOM 882 O O . ARG A 1 110 ? -2.009 0.133 21.771 1.00 96.00 110 ARG A O 1
ATOM 889 N N . GLN A 1 111 ? -0.185 1.309 22.395 1.00 95.25 111 GLN A N 1
ATOM 890 C CA . GLN A 1 111 ? 0.404 0.255 23.221 1.00 95.25 111 GLN A CA 1
ATOM 891 C C . GLN A 1 111 ? -0.500 -0.079 24.415 1.00 95.25 111 GLN A C 1
ATOM 893 O O . GLN A 1 111 ? -0.845 -1.239 24.611 1.00 95.25 111 GLN A O 1
ATOM 898 N N . GLN A 1 112 ? -0.999 0.936 25.125 1.00 95.75 112 GLN A N 1
ATOM 899 C CA . GLN A 1 112 ? -1.965 0.754 26.212 1.00 95.75 112 GLN 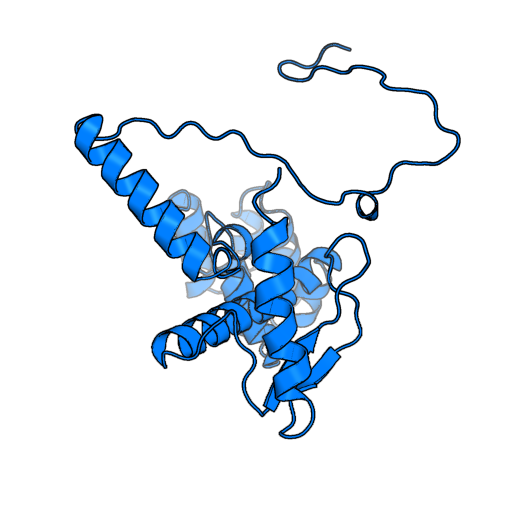A CA 1
ATOM 900 C C . GLN A 1 112 ? -3.222 0.012 25.750 1.00 95.75 112 GLN A C 1
ATOM 902 O O . GLN A 1 112 ? -3.678 -0.911 26.424 1.00 95.75 112 GLN A O 1
ATOM 907 N N . LEU A 1 113 ? -3.778 0.372 24.587 1.00 96.94 113 LEU A N 1
ATOM 908 C CA . LEU A 1 113 ? -4.907 -0.360 24.013 1.00 96.94 113 LEU A CA 1
ATOM 909 C C . LEU A 1 113 ? -4.545 -1.818 23.673 1.00 96.94 113 LEU A C 1
ATOM 911 O O . LEU A 1 113 ? -5.398 -2.695 23.805 1.00 96.94 113 LEU A O 1
ATOM 915 N N . LEU A 1 114 ? -3.321 -2.091 23.218 1.00 95.06 114 LEU A N 1
ATOM 916 C CA . LEU A 1 114 ? -2.873 -3.450 22.908 1.00 95.06 114 LEU A CA 1
ATOM 917 C C . LEU A 1 114 ? -2.803 -4.319 24.171 1.00 95.06 114 LEU A C 1
ATOM 919 O O . LEU A 1 114 ? -3.250 -5.466 24.132 1.00 95.06 114 LEU A O 1
ATOM 923 N N . ASP A 1 115 ? -2.293 -3.751 25.264 1.00 95.31 115 ASP A N 1
ATOM 924 C CA . ASP A 1 115 ? -2.067 -4.445 26.536 1.00 95.31 115 ASP A CA 1
ATOM 925 C C . ASP A 1 115 ? -3.369 -4.660 27.319 1.00 95.31 115 ASP A C 1
ATOM 927 O O . ASP A 1 115 ? -3.601 -5.731 27.877 1.00 95.31 115 ASP A O 1
ATOM 931 N N . THR A 1 116 ? -4.239 -3.647 27.347 1.00 95.62 116 THR A N 1
ATOM 932 C CA . THR A 1 116 ? -5.457 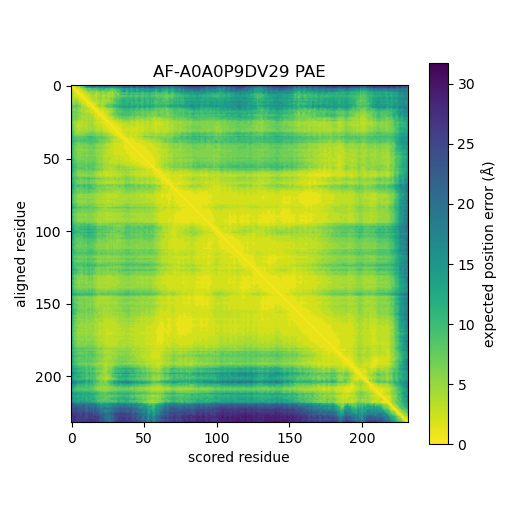-3.656 28.178 1.00 95.62 116 THR A CA 1
ATOM 933 C C . THR A 1 116 ? -6.697 -4.130 27.430 1.00 95.62 116 THR A C 1
ATOM 935 O O . THR A 1 116 ? -7.633 -4.633 28.046 1.00 95.62 116 THR A O 1
ATOM 938 N N . GLN A 1 117 ? -6.737 -3.927 26.108 1.00 95.56 117 GLN A N 1
ATOM 939 C CA . GLN A 1 117 ? -7.953 -4.019 25.293 1.00 95.56 117 GLN A CA 1
ATOM 940 C C . GLN A 1 117 ? -9.133 -3.204 25.856 1.00 95.56 117 GLN A C 1
ATOM 942 O O . GLN A 1 117 ? -10.295 -3.496 25.556 1.00 95.56 117 GLN A O 1
ATOM 947 N N . ASP A 1 118 ? -8.853 -2.143 26.622 1.00 97.19 118 ASP A N 1
ATOM 948 C CA . ASP A 1 118 ? -9.875 -1.222 27.106 1.00 97.19 118 ASP A CA 1
ATOM 949 C C . ASP A 1 118 ? -10.320 -0.288 25.970 1.00 97.19 118 ASP A C 1
ATOM 951 O O . ASP A 1 118 ? -9.796 0.807 25.739 1.00 97.19 118 ASP A O 1
ATOM 955 N N . PHE A 1 119 ? -11.314 -0.749 25.210 1.00 97.81 119 PHE A N 1
ATOM 956 C CA . PHE A 1 119 ? -11.872 0.012 24.096 1.00 97.81 119 PHE A CA 1
ATOM 957 C C . PHE A 1 119 ? -12.592 1.288 24.545 1.00 97.81 119 PHE A C 1
ATOM 959 O O . PHE A 1 119 ? -12.715 2.219 23.744 1.00 97.81 119 PHE A O 1
ATOM 966 N N . GLN A 1 120 ? -13.095 1.335 25.783 1.00 97.12 120 GLN A N 1
ATOM 967 C CA . GLN A 1 120 ? -13.812 2.496 26.301 1.00 97.12 120 GLN A CA 1
ATOM 968 C C . GLN A 1 120 ? -12.836 3.628 26.605 1.00 97.12 120 GLN A C 1
ATOM 970 O O . GLN A 1 120 ? -13.079 4.762 26.178 1.00 97.12 120 GLN A O 1
ATOM 975 N N . GLU A 1 121 ? -11.730 3.317 27.276 1.00 96.38 121 GLU A N 1
ATOM 976 C CA . GLU A 1 121 ? -10.691 4.299 27.562 1.00 96.38 121 GLU A CA 1
ATOM 977 C C . GLU A 1 121 ? -10.000 4.760 26.277 1.00 96.38 121 GLU A C 1
ATOM 979 O O . GLU A 1 121 ? -9.926 5.960 26.008 1.00 96.38 121 GLU A O 1
ATOM 984 N N . ALA A 1 122 ? -9.640 3.833 25.385 1.00 96.44 122 ALA A N 1
ATOM 985 C CA . ALA A 1 122 ? -9.062 4.191 24.091 1.00 96.44 122 ALA A CA 1
ATOM 986 C C . ALA A 1 122 ? -9.994 5.084 23.246 1.00 96.44 122 ALA A C 1
ATOM 988 O O . ALA A 1 122 ? -9.541 6.016 22.577 1.00 96.44 122 ALA A O 1
ATOM 989 N N . ALA A 1 123 ? -11.314 4.854 23.2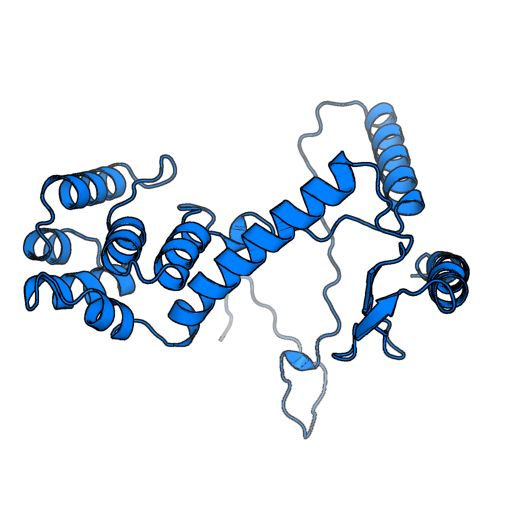77 1.00 95.38 123 ALA A N 1
ATOM 990 C CA . ALA A 1 123 ? -12.271 5.719 22.582 1.00 95.38 123 ALA A CA 1
ATOM 991 C C . ALA A 1 123 ? -12.295 7.154 23.138 1.00 95.38 123 ALA A C 1
ATOM 993 O O . ALA A 1 123 ? -12.652 8.083 22.403 1.00 95.38 123 ALA A O 1
ATOM 994 N N . ARG A 1 124 ? -11.943 7.351 24.413 1.00 93.56 124 ARG A N 1
ATOM 995 C CA . ARG A 1 124 ? -11.839 8.671 25.047 1.00 93.56 124 ARG A CA 1
ATOM 996 C C . ARG A 1 124 ? -10.501 9.323 24.718 1.00 93.56 124 ARG A C 1
ATOM 998 O O . ARG A 1 124 ? -10.522 10.437 24.187 1.00 93.56 124 ARG A O 1
ATOM 1005 N N . SER A 1 125 ? -9.400 8.608 24.944 1.00 92.44 125 SER A N 1
ATOM 1006 C CA . SER A 1 125 ? -8.028 9.119 24.856 1.00 92.44 125 SER A CA 1
ATOM 1007 C C . SER A 1 125 ? -7.535 9.360 23.425 1.00 92.44 125 SER A C 1
ATOM 1009 O O . SER A 1 125 ? -6.779 10.303 23.190 1.00 92.44 125 SER A O 1
ATOM 1011 N N . PHE A 1 126 ? -7.988 8.581 22.432 1.00 95.31 126 PHE A N 1
ATOM 1012 C CA . PHE A 1 126 ? -7.507 8.729 21.052 1.00 95.31 126 PHE A CA 1
ATOM 1013 C C . PHE A 1 126 ? -7.830 10.122 20.479 1.00 95.31 126 PHE A C 1
ATOM 1015 O O . PHE A 1 126 ? -8.971 10.573 20.577 1.00 95.31 126 PHE A O 1
ATOM 1022 N N . PRO A 1 127 ? -6.910 10.802 19.777 1.00 94.31 127 PRO A N 1
ATOM 1023 C CA . PRO A 1 127 ? -7.167 12.122 19.205 1.00 94.31 127 PRO A CA 1
ATOM 1024 C C . PRO A 1 127 ? -8.355 12.181 18.237 1.00 94.31 127 PRO A C 1
ATOM 1026 O O . PRO A 1 127 ? -8.630 11.252 17.476 1.00 94.31 127 PRO A O 1
ATOM 1029 N N . LYS A 1 128 ? -9.035 13.336 18.193 1.00 93.38 128 LYS A N 1
ATOM 1030 C CA . LYS A 1 128 ? -10.245 13.555 17.371 1.00 93.38 128 LYS A CA 1
ATOM 1031 C C . LYS A 1 128 ? -10.033 13.342 15.866 1.00 93.38 128 LYS A C 1
ATOM 1033 O O . LYS A 1 128 ? -10.986 13.005 15.165 1.00 93.38 128 LYS A O 1
ATOM 1038 N N . HIS A 1 129 ? -8.812 13.534 15.363 1.00 93.88 129 HIS A N 1
ATOM 1039 C CA . HIS A 1 129 ? -8.498 13.344 13.944 1.00 93.88 129 HIS A CA 1
ATOM 1040 C C . HIS A 1 129 ? -8.475 11.858 13.530 1.00 93.88 129 HIS A C 1
ATOM 1042 O O . HIS A 1 129 ? -8.708 11.561 12.358 1.00 93.88 129 HIS A O 1
ATOM 1048 N N . LEU A 1 130 ? -8.311 10.920 14.475 1.00 94.56 130 LEU A N 1
ATOM 1049 C CA . LEU A 1 130 ? -8.393 9.467 14.252 1.00 94.56 130 LEU A CA 1
ATOM 1050 C C . LEU A 1 130 ? -9.852 8.985 14.218 1.00 94.56 130 LEU A C 1
ATOM 1052 O O . LEU A 1 130 ? -10.294 8.141 15.001 1.00 94.56 130 LEU A O 1
ATOM 1056 N N . ARG A 1 131 ? -10.649 9.588 13.330 1.00 96.94 131 ARG A N 1
ATOM 1057 C CA . ARG A 1 131 ? -12.107 9.391 13.288 1.00 96.94 131 ARG A CA 1
ATOM 1058 C C . ARG A 1 131 ? -12.489 7.928 13.068 1.00 96.94 131 ARG A C 1
ATOM 1060 O O . ARG A 1 131 ? -13.422 7.448 13.704 1.00 96.94 131 ARG A O 1
ATOM 1067 N N . TYR A 1 132 ? -11.775 7.227 12.188 1.00 97.50 132 TYR A N 1
ATOM 1068 C CA . TYR A 1 132 ? -12.063 5.832 11.852 1.00 97.50 132 TYR A CA 1
ATOM 1069 C C . TYR A 1 132 ? -11.775 4.893 13.021 1.00 97.50 132 TYR A C 1
ATOM 1071 O O . TYR A 1 132 ? -12.620 4.061 13.356 1.00 97.50 132 TYR A O 1
ATOM 1079 N N . GLU A 1 133 ? -10.629 5.064 13.678 1.00 97.69 133 GLU A N 1
ATOM 1080 C CA . GLU A 1 133 ? -10.277 4.317 14.879 1.00 97.69 133 GLU A CA 1
ATOM 1081 C C . GLU A 1 133 ? -11.296 4.567 15.990 1.00 97.69 133 GLU A C 1
ATOM 1083 O O . GLU A 1 133 ? -11.865 3.617 16.526 1.00 97.69 133 GLU A O 1
ATOM 1088 N N . ARG A 1 134 ? -11.628 5.834 16.266 1.00 98.00 134 ARG A N 1
ATOM 1089 C CA . ARG A 1 134 ? -12.621 6.193 17.290 1.00 98.00 134 ARG A CA 1
ATOM 1090 C C . ARG A 1 134 ? -14.005 5.604 17.012 1.00 98.00 134 ARG A C 1
ATOM 1092 O O . ARG A 1 134 ? -14.686 5.207 17.957 1.00 98.00 134 ARG A O 1
ATOM 1099 N N . TRP A 1 135 ? -14.441 5.516 15.752 1.00 98.19 135 TRP A N 1
ATOM 1100 C CA . TRP A 1 135 ? -15.713 4.868 15.400 1.00 98.19 135 TRP A CA 1
ATOM 1101 C C . TRP A 1 135 ? -15.712 3.373 15.714 1.00 98.19 135 TRP A C 1
ATOM 1103 O O . TRP A 1 135 ? -16.693 2.863 16.259 1.00 98.19 135 TRP A O 1
ATOM 1113 N N . MET A 1 136 ? -14.620 2.678 15.394 1.00 98.56 136 MET A N 1
ATOM 1114 C CA . MET A 1 136 ? -14.469 1.261 15.724 1.00 98.56 136 MET A CA 1
ATOM 1115 C C . MET A 1 136 ? -14.403 1.047 17.237 1.00 98.56 136 MET A C 1
ATOM 1117 O O . MET A 1 136 ? -15.138 0.208 17.753 1.00 98.56 136 MET A O 1
ATOM 1121 N N . LEU A 1 137 ? -13.596 1.841 17.946 1.00 98.50 137 LEU A N 1
ATOM 1122 C CA . LEU A 1 137 ? -13.457 1.778 19.403 1.00 98.50 137 LEU A CA 1
ATOM 1123 C C . LEU A 1 137 ? -14.790 2.035 20.109 1.00 98.50 137 LEU A C 1
ATOM 1125 O O . LEU A 1 137 ? -15.183 1.265 20.974 1.00 98.50 137 LEU A O 1
ATOM 1129 N N . SER A 1 138 ? -15.552 3.038 19.667 1.00 98.25 138 SER A N 1
ATOM 1130 C CA . SER A 1 138 ? -16.882 3.332 20.223 1.00 98.25 138 SER A CA 1
ATOM 1131 C C . SER A 1 138 ? -17.877 2.180 20.032 1.00 98.25 138 SER A C 1
ATOM 1133 O O . SER A 1 138 ? -18.768 1.986 20.859 1.00 98.25 138 SER A O 1
ATOM 1135 N N . HIS A 1 139 ? -17.765 1.424 18.934 1.00 98.62 139 HIS A N 1
ATOM 1136 C CA . HIS A 1 139 ? -18.578 0.223 18.716 1.00 98.62 139 HIS A CA 1
ATOM 1137 C C . HIS A 1 139 ? -18.133 -0.913 19.639 1.00 98.62 139 HIS A C 1
ATOM 1139 O O . HIS A 1 139 ? -18.980 -1.529 20.284 1.00 98.62 139 HIS A O 1
ATOM 1145 N N . LEU A 1 140 ? -16.824 -1.155 19.739 1.00 98.44 140 LEU A N 1
ATOM 1146 C CA . LEU A 1 140 ? -16.256 -2.214 20.576 1.00 98.44 140 LEU A CA 1
ATOM 1147 C C . LEU A 1 140 ? -16.465 -1.958 22.073 1.00 98.44 140 LEU A C 1
ATOM 1149 O O . LEU A 1 140 ? -16.781 -2.895 22.790 1.00 98.44 140 LEU A O 1
ATOM 1153 N N . ALA A 1 141 ? -16.431 -0.707 22.531 1.00 98.12 141 ALA A N 1
ATOM 1154 C CA . ALA A 1 141 ? -16.759 -0.347 23.912 1.00 98.12 141 ALA A CA 1
ATOM 1155 C C . ALA A 1 141 ? -18.186 -0.772 24.310 1.00 98.12 141 ALA A C 1
ATOM 1157 O O . ALA A 1 141 ? -18.433 -1.159 25.445 1.00 98.12 141 ALA A O 1
ATOM 1158 N N . LYS A 1 142 ? -19.137 -0.737 23.365 1.00 97.94 142 LYS A N 1
ATOM 1159 C CA . LYS A 1 142 ? -20.527 -1.174 23.591 1.00 97.94 142 LYS A CA 1
ATOM 1160 C C . LYS A 1 142 ? -20.733 -2.666 23.335 1.00 97.94 142 LYS A C 1
ATOM 1162 O O . LYS A 1 142 ? -21.664 -3.257 23.872 1.00 97.94 142 LYS A O 1
ATOM 1167 N N . ARG A 1 143 ? -19.932 -3.258 22.445 1.00 97.81 143 ARG A N 1
ATOM 1168 C CA . ARG A 1 143 ? -20.029 -4.662 22.014 1.00 97.81 143 ARG A CA 1
ATOM 1169 C C . ARG A 1 143 ? -18.626 -5.287 21.946 1.00 97.81 143 ARG A C 1
ATOM 1171 O O . ARG A 1 143 ? -18.103 -5.441 20.838 1.00 97.81 143 ARG A O 1
ATOM 1178 N N . PRO A 1 144 ? -18.035 -5.690 23.092 1.00 91.38 144 PRO A N 1
ATOM 1179 C CA . PRO A 1 144 ? -16.601 -6.015 23.230 1.00 91.38 144 PRO A CA 1
ATOM 1180 C C . PRO A 1 144 ? -16.028 -7.188 22.418 1.00 91.38 144 PRO A C 1
ATOM 1182 O O . PRO A 1 144 ? -14.867 -7.538 22.584 1.00 91.38 144 PRO A O 1
ATOM 1185 N N . ARG A 1 145 ? -16.795 -7.815 21.524 1.00 95.12 145 ARG A N 1
ATOM 1186 C CA . ARG A 1 145 ? -16.330 -8.915 20.656 1.00 95.12 145 ARG A CA 1
ATOM 1187 C C . ARG A 1 145 ? -16.817 -8.801 19.211 1.00 95.12 145 ARG A C 1
ATOM 1189 O O . ARG A 1 145 ? -16.487 -9.633 18.371 1.00 95.12 145 ARG A O 1
ATOM 1196 N N . ASP A 1 146 ? -17.597 -7.768 18.891 1.00 98.31 146 ASP A N 1
ATOM 1197 C CA . ASP A 1 146 ? -18.180 -7.586 17.559 1.00 98.31 146 ASP A CA 1
ATOM 1198 C C . ASP A 1 146 ? -17.215 -6.832 16.625 1.00 98.31 146 ASP A C 1
ATOM 1200 O O . ASP A 1 146 ? -17.475 -5.710 16.177 1.00 98.31 146 ASP A O 1
ATOM 1204 N N . PHE A 1 147 ? -16.070 -7.456 16.331 1.00 98.44 147 PHE A N 1
ATOM 1205 C CA . PHE A 1 147 ? -15.030 -6.884 15.466 1.00 98.44 147 PHE A CA 1
ATOM 1206 C C . PHE A 1 147 ? -15.500 -6.713 14.018 1.00 98.44 147 PHE A C 1
ATOM 1208 O O . PHE A 1 147 ? -15.168 -5.725 13.358 1.00 98.44 147 PHE A O 1
ATOM 1215 N N . VAL A 1 148 ? -16.341 -7.628 13.526 1.00 98.19 148 VAL A N 1
ATOM 1216 C CA . VAL A 1 148 ? -16.972 -7.502 12.203 1.00 98.19 148 VAL A CA 1
ATOM 1217 C C . VAL A 1 148 ? -17.879 -6.269 12.165 1.00 98.19 148 VAL A C 1
ATOM 1219 O O . VAL A 1 148 ? -17.811 -5.477 11.219 1.00 98.19 148 VAL A O 1
ATOM 1222 N N . GLY A 1 149 ? -18.700 -6.065 13.198 1.00 98.19 149 GLY A N 1
ATOM 1223 C CA . GLY A 1 149 ? -19.519 -4.869 13.362 1.00 98.19 149 GLY A CA 1
ATOM 1224 C C . GLY A 1 149 ? -18.694 -3.587 13.464 1.00 98.19 149 GLY A C 1
ATOM 1225 O O . GLY A 1 149 ? -19.069 -2.587 12.848 1.00 98.19 149 GLY A O 1
ATOM 1226 N N . ALA A 1 150 ? -17.538 -3.627 14.131 1.00 98.44 150 ALA A N 1
ATOM 1227 C CA . ALA A 1 150 ? -16.613 -2.498 14.193 1.00 98.44 150 ALA A CA 1
ATOM 1228 C C . ALA A 1 150 ? -16.117 -2.110 12.790 1.00 98.44 150 ALA A C 1
ATOM 1230 O O . ALA A 1 150 ? -16.266 -0.958 12.379 1.00 98.44 150 ALA A O 1
ATOM 1231 N N . PHE A 1 151 ? -15.644 -3.072 11.989 1.00 98.38 151 PHE A N 1
ATOM 1232 C CA . PHE A 1 151 ? -15.254 -2.806 10.598 1.00 98.38 151 PHE A CA 1
ATOM 1233 C C . PHE A 1 151 ? -16.414 -2.286 9.742 1.00 98.38 151 PHE A C 1
ATOM 1235 O O . PHE A 1 151 ? -16.201 -1.449 8.862 1.00 98.38 151 PHE A O 1
ATOM 1242 N N .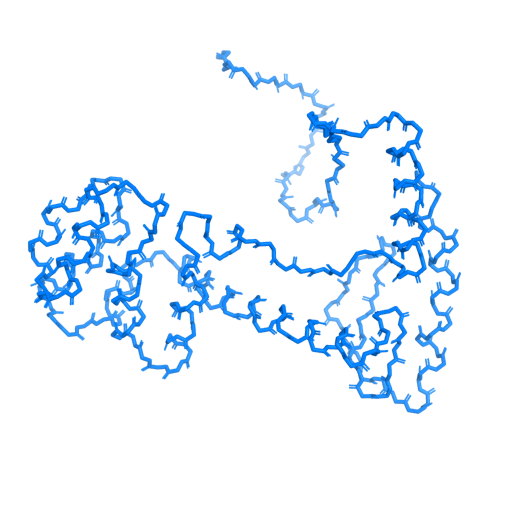 ARG A 1 152 ? -17.655 -2.726 9.988 1.00 98.06 152 ARG A N 1
ATOM 1243 C CA . ARG A 1 152 ? -18.840 -2.223 9.268 1.00 98.06 152 ARG A CA 1
ATOM 1244 C C . ARG A 1 152 ? -19.106 -0.731 9.509 1.00 98.06 152 ARG A C 1
ATOM 1246 O O . ARG A 1 152 ? -19.778 -0.129 8.673 1.00 98.06 152 ARG A O 1
ATOM 1253 N N . ARG A 1 153 ? -18.539 -0.123 10.561 1.00 98.06 153 ARG A N 1
ATOM 1254 C CA . ARG A 1 153 ? -18.560 1.339 10.782 1.00 98.06 153 ARG A CA 1
ATOM 1255 C C . ARG A 1 153 ? -17.664 2.107 9.816 1.00 98.06 153 ARG A C 1
ATOM 1257 O O . ARG A 1 153 ? -17.864 3.302 9.624 1.00 98.06 153 ARG A O 1
ATOM 1264 N N . LEU A 1 154 ? -16.701 1.438 9.185 1.00 98.25 154 LEU A N 1
ATOM 1265 C CA . LEU A 1 154 ? -15.813 2.066 8.218 1.00 98.25 154 LEU A CA 1
ATOM 1266 C C . LEU A 1 154 ? -16.472 2.197 6.832 1.00 98.25 154 LEU A C 1
ATOM 1268 O O . LEU A 1 154 ? -17.204 1.292 6.390 1.00 98.25 154 LEU A O 1
ATOM 1272 N N . PRO A 1 155 ? -16.140 3.263 6.074 1.00 98.00 155 PRO A N 1
ATOM 1273 C CA . PRO A 1 155 ? -16.575 3.412 4.691 1.00 98.00 155 PRO A CA 1
ATOM 1274 C C . PRO A 1 155 ? -16.221 2.186 3.842 1.00 98.00 155 PRO A C 1
ATOM 1276 O O . PRO A 1 155 ? -15.138 1.608 3.970 1.00 98.00 155 PRO A O 1
ATOM 1279 N N . ARG A 1 156 ? -17.107 1.807 2.909 1.00 97.19 156 ARG A N 1
ATOM 1280 C CA . ARG A 1 156 ? -16.882 0.655 2.011 1.00 97.19 156 ARG A CA 1
ATOM 1281 C C . ARG A 1 156 ? -15.555 0.762 1.247 1.00 97.19 156 ARG A C 1
ATOM 1283 O O . ARG A 1 156 ? -14.880 -0.246 1.073 1.00 97.19 156 ARG A O 1
ATOM 1290 N N . LYS A 1 157 ? -15.168 1.975 0.827 1.00 96.62 157 LYS A N 1
ATOM 1291 C CA . LYS A 1 157 ? -13.895 2.236 0.132 1.00 96.62 157 LYS A CA 1
ATOM 1292 C C . LYS A 1 157 ? -12.679 1.880 0.999 1.00 96.62 157 LYS A C 1
ATOM 1294 O O . LYS A 1 157 ? -11.783 1.202 0.515 1.00 96.62 157 LYS A O 1
ATOM 1299 N N . LEU A 1 158 ? -12.687 2.255 2.281 1.00 96.31 158 LEU A N 1
ATOM 1300 C CA . LEU A 1 158 ? -11.597 1.942 3.212 1.00 96.31 158 LEU A CA 1
ATOM 1301 C C . LEU A 1 158 ? -11.511 0.439 3.503 1.00 96.31 158 LEU A C 1
ATOM 1303 O O . LEU A 1 158 ? -10.429 -0.134 3.498 1.00 96.31 158 LEU A O 1
ATOM 1307 N N . ARG A 1 159 ? -12.652 -0.239 3.663 1.00 97.00 159 ARG A N 1
ATOM 1308 C CA . ARG A 1 159 ? -12.657 -1.702 3.815 1.00 97.00 159 ARG A CA 1
ATOM 1309 C C . ARG A 1 159 ? -12.055 -2.420 2.607 1.00 97.00 159 ARG A C 1
ATOM 1311 O O . ARG A 1 159 ? -11.256 -3.334 2.780 1.00 97.00 159 ARG A O 1
ATOM 1318 N N . LYS A 1 160 ? -12.403 -1.985 1.390 1.00 97.56 160 LYS A N 1
ATOM 1319 C CA . LYS A 1 160 ? -11.802 -2.513 0.154 1.00 97.56 160 LYS A CA 1
ATOM 1320 C C . LYS A 1 160 ? -10.296 -2.241 0.092 1.00 97.56 160 LYS A C 1
ATOM 1322 O O . LYS A 1 160 ? -9.560 -3.113 -0.356 1.00 97.56 160 LYS A O 1
ATOM 1327 N N . LEU A 1 161 ? -9.843 -1.079 0.571 1.00 97.62 161 LEU A N 1
ATOM 1328 C CA . LEU A 1 161 ? -8.425 -0.713 0.579 1.00 97.62 161 LEU A CA 1
ATOM 1329 C C . LEU A 1 161 ? -7.565 -1.731 1.339 1.00 97.62 161 LEU A C 1
ATOM 1331 O O . LEU A 1 161 ? -6.512 -2.093 0.829 1.00 97.62 161 LEU A O 1
ATOM 1335 N N . PHE A 1 162 ? -8.006 -2.239 2.496 1.00 98.12 162 PHE A N 1
ATOM 1336 C CA . PHE A 1 162 ? -7.241 -3.251 3.242 1.00 98.12 162 PHE A CA 1
ATOM 1337 C C . PHE A 1 162 ? -6.987 -4.510 2.408 1.00 98.12 162 PHE A C 1
ATOM 1339 O O . PHE A 1 162 ? -5.850 -4.964 2.284 1.00 98.12 162 PHE A O 1
ATOM 1346 N N . ILE A 1 163 ? -8.035 -5.037 1.771 1.00 98.19 163 ILE A N 1
ATOM 1347 C CA . ILE A 1 163 ? -7.938 -6.235 0.928 1.00 98.19 163 ILE A CA 1
ATOM 1348 C C . ILE A 1 163 ? -7.042 -5.969 -0.285 1.00 98.19 163 ILE A C 1
ATOM 1350 O O . ILE A 1 163 ? -6.138 -6.750 -0.576 1.00 98.19 163 ILE A O 1
ATOM 1354 N N . GLN A 1 164 ? -7.232 -4.828 -0.948 1.00 98.06 164 GLN A N 1
ATOM 1355 C CA . GLN A 1 164 ? -6.411 -4.438 -2.092 1.00 98.06 164 GLN A CA 1
ATOM 1356 C C . GLN A 1 164 ? -4.943 -4.209 -1.718 1.00 98.06 164 GLN A C 1
ATOM 1358 O O . GLN A 1 164 ? -4.056 -4.502 -2.518 1.00 98.06 164 GLN A O 1
ATOM 1363 N N . ALA A 1 165 ? -4.658 -3.699 -0.519 1.00 98.25 165 ALA A N 1
ATOM 1364 C CA . ALA A 1 165 ? -3.296 -3.564 -0.018 1.00 98.25 165 ALA A CA 1
ATOM 1365 C C . ALA A 1 165 ? -2.663 -4.940 0.220 1.00 98.25 165 ALA A C 1
ATOM 1367 O O . ALA A 1 165 ? -1.502 -5.137 -0.122 1.00 98.25 165 ALA A O 1
ATOM 1368 N N . TYR A 1 166 ? -3.414 -5.921 0.725 1.00 98.62 166 TYR A N 1
ATOM 1369 C CA . TYR A 1 166 ? -2.895 -7.284 0.841 1.00 98.62 166 TYR A CA 1
ATOM 1370 C C . TYR A 1 166 ? -2.608 -7.918 -0.529 1.00 98.62 166 TYR A C 1
ATOM 1372 O O . TYR A 1 166 ? -1.535 -8.484 -0.724 1.00 98.62 166 TYR A O 1
ATOM 1380 N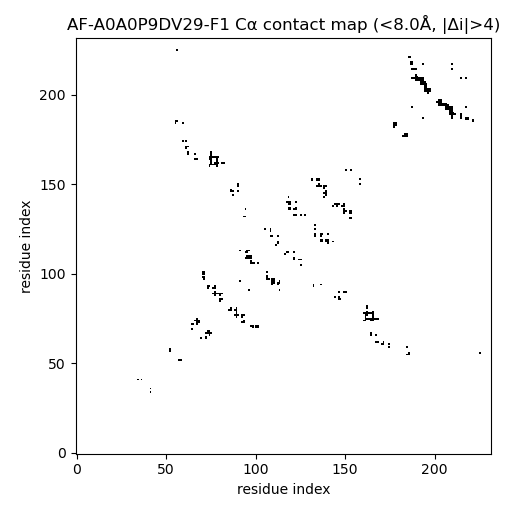 N . GLN A 1 167 ? -3.491 -7.730 -1.516 1.00 98.31 167 GLN A N 1
ATOM 1381 C CA . GLN A 1 167 ? -3.228 -8.134 -2.906 1.00 98.31 167 GLN A CA 1
ATOM 1382 C C . GLN A 1 167 ? -1.966 -7.461 -3.470 1.00 98.31 167 GLN A C 1
ATOM 1384 O O . GLN A 1 167 ? -1.125 -8.128 -4.064 1.00 98.31 167 GLN A O 1
ATOM 1389 N N . SER A 1 168 ? -1.796 -6.159 -3.218 1.00 98.44 168 SER A N 1
ATOM 1390 C CA . SER A 1 168 ? -0.610 -5.391 -3.632 1.00 98.44 168 SER A CA 1
ATOM 1391 C C . SER A 1 168 ? 0.677 -5.955 -3.008 1.00 98.44 168 SER A C 1
ATOM 1393 O O . SER A 1 168 ? 1.705 -6.061 -3.670 1.00 98.44 168 SER A O 1
ATOM 1395 N N . PHE A 1 169 ? 0.620 -6.363 -1.737 1.00 98.44 169 PHE A N 1
ATOM 1396 C CA . PHE A 1 169 ? 1.740 -6.998 -1.040 1.00 98.44 169 PHE A CA 1
ATOM 1397 C C . PHE A 1 169 ? 2.098 -8.363 -1.642 1.00 98.44 169 PHE A C 1
ATOM 1399 O O . PHE A 1 169 ? 3.276 -8.651 -1.857 1.00 98.44 169 PHE A O 1
ATOM 1406 N N . LEU A 1 170 ? 1.096 -9.196 -1.940 1.00 98.38 170 LEU A N 1
ATOM 1407 C CA . LEU A 1 170 ? 1.313 -10.491 -2.588 1.00 98.38 170 LEU A CA 1
ATOM 1408 C C . LEU A 1 170 ? 1.890 -10.324 -3.997 1.00 98.38 170 LEU A C 1
ATOM 1410 O O . LEU A 1 170 ? 2.812 -11.051 -4.356 1.00 98.38 170 LEU A O 1
ATOM 1414 N N . PHE A 1 171 ? 1.411 -9.335 -4.753 1.00 97.81 171 PHE A N 1
ATOM 1415 C CA . PHE A 1 171 ? 1.965 -8.990 -6.059 1.00 97.81 171 PHE A CA 1
ATOM 1416 C C . PHE A 1 171 ? 3.440 -8.585 -5.962 1.00 97.81 171 PHE A C 1
ATOM 1418 O O . PHE A 1 171 ? 4.269 -9.132 -6.684 1.00 97.81 171 PHE A O 1
ATOM 1425 N N . ASN A 1 172 ? 3.794 -7.703 -5.019 1.00 98.19 172 ASN A N 1
ATOM 1426 C CA . ASN A 1 172 ? 5.192 -7.337 -4.785 1.00 98.19 172 ASN A CA 1
ATOM 1427 C C . ASN A 1 172 ? 6.044 -8.574 -4.456 1.00 98.19 172 ASN A C 1
ATOM 1429 O O . ASN A 1 172 ? 7.114 -8.745 -5.031 1.00 98.19 172 ASN A O 1
ATOM 1433 N N . LYS A 1 173 ? 5.562 -9.473 -3.585 1.00 98.12 173 LYS A N 1
ATOM 1434 C CA . LYS A 1 173 ? 6.267 -10.730 -3.283 1.00 98.12 173 LYS A CA 1
ATOM 1435 C C . LYS A 1 173 ? 6.459 -11.604 -4.520 1.00 98.12 173 LYS A C 1
ATOM 1437 O O . LYS A 1 173 ? 7.557 -12.114 -4.721 1.00 98.12 173 LYS A O 1
ATOM 1442 N N . PHE A 1 174 ? 5.419 -11.772 -5.333 1.00 97.38 174 PHE A N 1
ATOM 1443 C CA . PHE A 1 174 ? 5.492 -12.530 -6.580 1.00 97.38 174 PHE A CA 1
ATOM 1444 C C . PHE A 1 174 ? 6.537 -11.935 -7.534 1.00 97.38 174 PHE A C 1
ATOM 1446 O O . PHE A 1 174 ? 7.408 -12.655 -8.018 1.00 97.38 174 PHE A O 1
ATOM 1453 N N . LEU A 1 175 ? 6.507 -10.614 -7.733 1.00 96.81 175 LEU A N 1
ATOM 1454 C CA . LEU A 1 175 ? 7.449 -9.909 -8.598 1.00 96.81 175 LEU A CA 1
ATOM 1455 C C . LEU A 1 175 ? 8.896 -10.052 -8.103 1.00 96.81 175 LEU A C 1
ATOM 1457 O O . LEU A 1 175 ? 9.780 -10.382 -8.892 1.00 96.81 175 LEU A O 1
ATOM 1461 N N . SER A 1 176 ? 9.142 -9.899 -6.796 1.00 97.62 176 SER A N 1
ATOM 1462 C CA . SER A 1 176 ? 10.465 -10.142 -6.204 1.00 97.62 176 SER A CA 1
ATOM 1463 C C . SER A 1 176 ? 10.944 -11.578 -6.421 1.00 97.62 176 SER A C 1
ATOM 1465 O O . SER A 1 176 ? 12.105 -11.779 -6.764 1.00 97.62 176 SER A O 1
ATOM 1467 N N . GLN A 1 177 ? 10.070 -12.573 -6.248 1.00 98.00 177 GLN A N 1
ATOM 1468 C CA . GLN A 1 177 ? 10.417 -13.982 -6.462 1.00 98.00 177 GLN A CA 1
ATOM 1469 C C . GLN A 1 177 ? 10.766 -14.276 -7.924 1.00 98.00 177 GLN A C 1
ATOM 1471 O O . GLN A 1 177 ? 11.719 -15.009 -8.180 1.00 98.00 177 GLN A O 1
ATOM 1476 N N . ARG A 1 178 ? 10.045 -13.683 -8.884 1.00 95.94 178 ARG A N 1
ATOM 1477 C CA . ARG A 1 178 ? 10.363 -13.813 -10.314 1.00 95.94 178 ARG A CA 1
ATOM 1478 C C . ARG A 1 178 ? 11.767 -13.284 -10.621 1.00 95.94 178 ARG A C 1
ATOM 1480 O O . ARG A 1 178 ? 12.560 -13.999 -11.227 1.00 95.94 178 ARG A O 1
ATOM 1487 N N . ILE A 1 179 ? 12.086 -12.086 -10.122 1.00 95.00 179 ILE A N 1
ATOM 1488 C CA . ILE A 1 179 ? 13.405 -11.452 -10.285 1.00 95.00 179 ILE A CA 1
ATOM 1489 C C . ILE A 1 179 ? 14.507 -12.296 -9.630 1.00 95.00 179 ILE A C 1
ATOM 1491 O O . ILE A 1 179 ? 15.527 -12.559 -10.256 1.00 95.00 179 ILE A O 1
ATOM 1495 N N . GLN A 1 180 ? 14.303 -12.762 -8.393 1.00 97.19 180 GLN A N 1
ATOM 1496 C CA . GLN A 1 180 ? 15.291 -13.574 -7.664 1.00 97.19 180 GLN A CA 1
ATOM 1497 C C . GLN A 1 180 ? 15.619 -14.897 -8.364 1.00 97.19 180 GLN A C 1
ATOM 1499 O O . GLN A 1 180 ? 16.732 -15.396 -8.238 1.00 97.19 180 GLN A O 1
ATOM 1504 N N . ARG A 1 181 ? 14.665 -15.458 -9.110 1.00 96.81 181 ARG A N 1
ATOM 1505 C CA . ARG A 1 181 ? 14.862 -16.676 -9.906 1.00 96.81 181 ARG A CA 1
ATOM 1506 C C . ARG A 1 181 ? 15.522 -16.413 -11.265 1.00 96.81 181 ARG A C 1
ATOM 1508 O O . ARG A 1 181 ? 15.679 -17.354 -12.032 1.00 96.81 181 ARG A O 1
ATOM 1515 N N . GLY A 1 182 ? 15.860 -15.162 -11.586 1.00 94.00 182 GLY A N 1
ATOM 1516 C CA . GLY A 1 182 ? 16.437 -14.783 -12.878 1.00 94.00 182 GLY A CA 1
ATOM 1517 C C . GLY A 1 182 ? 15.457 -14.895 -14.048 1.00 94.00 182 GLY A C 1
ATOM 1518 O O . GLY A 1 182 ? 15.881 -14.879 -15.198 1.00 94.00 182 GLY A O 1
ATOM 1519 N N . ILE A 1 183 ? 14.153 -15.017 -13.775 1.00 93.88 183 ILE A N 1
ATOM 1520 C CA . ILE A 1 183 ? 13.144 -15.112 -14.828 1.00 93.88 183 ILE A CA 1
ATOM 1521 C C . ILE A 1 183 ? 12.911 -13.698 -15.390 1.00 93.88 183 ILE A C 1
ATOM 1523 O O . ILE A 1 183 ? 12.554 -12.797 -14.620 1.00 93.88 183 ILE A O 1
ATOM 1527 N N . PRO A 1 184 ? 13.069 -13.481 -16.708 1.00 90.75 184 PRO A N 1
ATOM 1528 C CA . PRO A 1 184 ? 12.937 -12.158 -17.312 1.00 90.75 184 PRO A CA 1
ATOM 1529 C C . PRO A 1 184 ? 11.530 -11.572 -17.118 1.00 90.75 184 PRO A C 1
ATOM 1531 O O . PRO A 1 184 ? 10.519 -12.281 -17.111 1.00 90.75 184 PRO A O 1
ATOM 1534 N N . LEU A 1 185 ? 11.457 -10.250 -16.932 1.00 90.50 185 LEU A N 1
ATOM 1535 C CA . LEU A 1 185 ? 10.188 -9.519 -16.782 1.00 90.50 185 LEU A CA 1
ATOM 1536 C C . LEU A 1 185 ? 9.597 -9.075 -18.124 1.00 90.50 185 LEU A C 1
ATOM 1538 O O . LEU A 1 185 ? 8.393 -8.861 -18.221 1.00 90.50 185 LEU A O 1
ATOM 1542 N N . ASN A 1 186 ? 10.448 -8.934 -19.135 1.00 88.44 186 ASN A N 1
ATOM 1543 C CA . ASN A 1 186 ? 10.121 -8.476 -20.482 1.00 88.44 186 ASN A CA 1
ATOM 1544 C C . ASN A 1 186 ? 9.989 -9.623 -21.495 1.00 88.44 186 ASN A C 1
ATOM 1546 O O . ASN A 1 186 ? 9.847 -9.368 -22.687 1.00 88.44 186 ASN A O 1
ATOM 1550 N N . GLU A 1 187 ? 10.038 -10.872 -21.032 1.00 89.31 187 GLU A N 1
ATOM 1551 C CA . GLU A 1 187 ? 9.870 -12.059 -21.866 1.00 89.31 187 GLU A CA 1
ATOM 1552 C C . GLU A 1 187 ? 8.907 -13.031 -21.191 1.00 89.31 187 GLU A C 1
ATOM 1554 O O . GLU A 1 187 ? 9.051 -13.381 -20.012 1.00 89.31 187 GLU A O 1
ATOM 1559 N N . ALA A 1 188 ? 7.915 -13.462 -21.961 1.00 92.44 188 ALA A N 1
ATOM 1560 C CA . ALA A 1 188 ? 6.921 -14.422 -21.532 1.00 92.44 188 ALA A CA 1
ATOM 1561 C C . ALA A 1 188 ? 7.530 -15.826 -21.452 1.00 92.44 188 ALA A C 1
ATOM 1563 O O . ALA A 1 188 ? 8.241 -16.263 -22.361 1.00 92.44 188 ALA A O 1
ATOM 1564 N N . GLN A 1 189 ? 7.201 -16.542 -20.379 1.00 94.19 189 GLN A N 1
ATOM 1565 C CA . GLN A 1 189 ? 7.508 -17.957 -20.186 1.00 94.19 189 GLN A CA 1
ATOM 1566 C C . GLN A 1 189 ? 6.249 -18.806 -20.376 1.00 94.19 189 GLN A C 1
ATOM 1568 O O . GLN A 1 189 ? 5.128 -18.326 -20.204 1.00 94.19 189 GLN A O 1
ATOM 1573 N N . ILE A 1 190 ? 6.416 -20.091 -20.696 1.00 95.25 190 ILE A N 1
ATOM 1574 C CA . ILE A 1 190 ? 5.287 -21.031 -20.740 1.00 95.25 190 ILE A CA 1
ATOM 1575 C C . ILE A 1 190 ? 4.610 -21.059 -19.362 1.00 95.25 190 ILE A C 1
ATOM 1577 O O . ILE A 1 190 ? 5.269 -21.210 -18.335 1.00 95.25 190 ILE A O 1
ATOM 1581 N N . GLY A 1 191 ? 3.286 -20.910 -19.350 1.00 94.19 191 GLY A N 1
ATOM 1582 C CA . GLY A 1 191 ? 2.469 -20.850 -18.142 1.00 94.19 191 GLY A CA 1
ATOM 1583 C C . GLY A 1 191 ? 2.250 -19.441 -17.584 1.00 94.19 191 GLY A C 1
ATOM 1584 O O . GLY A 1 191 ? 1.361 -19.287 -16.742 1.00 94.19 191 GLY A O 1
ATOM 1585 N N . ASP A 1 192 ? 2.981 -18.425 -18.062 1.00 95.19 192 ASP A N 1
ATOM 1586 C CA . ASP A 1 192 ? 2.714 -17.026 -17.710 1.00 95.19 192 ASP A CA 1
ATOM 1587 C C . ASP A 1 192 ? 1.335 -16.585 -18.212 1.00 95.19 192 ASP A C 1
ATOM 1589 O O . ASP A 1 192 ? 0.822 -17.086 -19.209 1.00 95.19 192 ASP A O 1
ATOM 1593 N N . TYR A 1 193 ? 0.746 -15.599 -17.541 1.00 92.88 193 TYR A N 1
ATOM 1594 C CA . TYR A 1 193 ? -0.468 -14.932 -18.000 1.00 92.88 193 TYR A CA 1
ATOM 1595 C C . TYR A 1 193 ? -0.097 -13.590 -18.627 1.00 92.88 193 TYR A C 1
ATOM 1597 O O . TYR A 1 193 ? 0.389 -12.694 -17.935 1.00 92.88 193 TYR A O 1
ATOM 1605 N N . ALA A 1 194 ? -0.333 -13.453 -19.930 1.00 90.19 194 ALA A N 1
ATOM 1606 C CA . ALA A 1 194 ? -0.078 -12.232 -20.684 1.00 90.19 194 ALA A CA 1
ATOM 1607 C C . ALA A 1 194 ? -1.377 -11.443 -20.895 1.00 90.19 194 ALA A C 1
ATOM 1609 O O . ALA A 1 194 ? -2.431 -12.022 -21.165 1.00 90.19 194 ALA A O 1
ATOM 1610 N N . LEU A 1 195 ? -1.295 -10.117 -20.775 1.00 89.38 195 LEU A N 1
ATOM 1611 C CA . LEU A 1 195 ? -2.394 -9.187 -21.043 1.00 89.38 195 LEU A CA 1
ATOM 1612 C C . LEU A 1 195 ? -2.230 -8.592 -22.438 1.00 89.38 195 LEU A C 1
ATOM 1614 O O . LEU A 1 195 ? -1.116 -8.267 -22.848 1.00 89.38 195 LEU A O 1
ATOM 1618 N N . SER A 1 196 ? -3.342 -8.405 -23.141 1.00 84.00 196 SER A N 1
ATOM 1619 C CA . SER A 1 196 ? -3.333 -7.623 -24.379 1.00 84.00 196 SER A CA 1
ATOM 1620 C C . SER A 1 196 ? -3.320 -6.125 -24.063 1.00 84.00 196 SER A C 1
ATOM 1622 O O . SER A 1 196 ? -3.821 -5.696 -23.020 1.00 84.00 196 SER A O 1
ATOM 1624 N N . LEU A 1 197 ? -2.758 -5.324 -24.965 1.00 84.62 197 LEU A N 1
ATOM 1625 C CA . LEU A 1 197 ? -2.760 -3.864 -24.873 1.00 84.62 197 LEU A CA 1
ATOM 1626 C C . LEU A 1 197 ? -3.717 -3.275 -25.916 1.00 84.62 197 LEU A C 1
ATOM 1628 O O . LEU A 1 197 ? -3.896 -3.845 -26.992 1.00 84.62 197 LEU A O 1
ATOM 1632 N N . ASN A 1 198 ? -4.334 -2.135 -25.611 1.00 83.44 198 ASN A N 1
ATOM 1633 C CA . ASN A 1 198 ? -5.096 -1.362 -26.593 1.00 83.44 198 ASN A CA 1
ATOM 1634 C C . ASN A 1 198 ? -4.169 -0.485 -27.463 1.00 83.44 198 ASN A C 1
ATOM 1636 O O . ASN A 1 198 ? -2.957 -0.450 -27.261 1.00 83.44 198 ASN A O 1
ATOM 1640 N N . GLY A 1 199 ? -4.741 0.276 -28.404 1.00 81.06 199 GLY A N 1
ATOM 1641 C CA . GLY A 1 199 ? -3.980 1.169 -29.294 1.00 81.06 199 GLY A CA 1
ATOM 1642 C C . GLY A 1 199 ? -3.196 2.293 -28.596 1.00 81.06 199 GLY A C 1
ATOM 1643 O O . GLY A 1 199 ? -2.338 2.905 -29.220 1.00 81.06 199 GLY A O 1
ATOM 1644 N N . TYR A 1 200 ? -3.449 2.544 -27.308 1.00 79.19 200 TYR A N 1
ATOM 1645 C CA . TYR A 1 200 ? -2.698 3.491 -26.476 1.00 79.19 200 TYR A CA 1
ATOM 1646 C C . TYR A 1 200 ? -1.644 2.807 -25.594 1.00 79.19 200 TYR A C 1
ATOM 1648 O O . TYR A 1 200 ? -1.044 3.460 -24.742 1.00 79.19 200 TYR A O 1
ATOM 1656 N N . GLY A 1 201 ? -1.446 1.494 -25.745 1.00 78.69 201 GLY A N 1
ATOM 1657 C CA . GLY A 1 201 ? -0.505 0.741 -24.923 1.00 78.69 201 GLY A CA 1
ATOM 1658 C C . GLY A 1 201 ? -1.003 0.414 -23.516 1.00 78.69 201 GLY A C 1
ATOM 1659 O O . GLY A 1 201 ? -0.203 0.042 -22.659 1.00 78.69 201 GLY A O 1
ATOM 1660 N N . LEU A 1 202 ? -2.302 0.569 -23.244 1.00 81.81 202 LEU A N 1
ATOM 1661 C CA . LEU A 1 202 ? -2.884 0.283 -21.932 1.00 81.81 202 LEU A CA 1
ATOM 1662 C C . LEU A 1 202 ? -3.431 -1.149 -21.870 1.00 81.81 202 LEU A C 1
ATOM 1664 O O . LEU A 1 202 ? -4.053 -1.596 -22.837 1.00 81.81 202 LEU A O 1
ATOM 1668 N N . PRO A 1 203 ? -3.256 -1.863 -20.742 1.00 83.75 203 PRO A N 1
ATOM 1669 C CA . PRO A 1 203 ? -3.732 -3.233 -20.600 1.00 83.75 203 PRO A CA 1
ATOM 1670 C C . PRO A 1 203 ? -5.258 -3.308 -20.655 1.00 83.75 203 PRO A C 1
ATOM 1672 O O . PRO A 1 203 ? -5.954 -2.569 -19.954 1.00 83.75 203 PRO A O 1
ATOM 1675 N N . ILE A 1 204 ? -5.777 -4.236 -21.459 1.00 85.31 204 ILE A N 1
ATOM 1676 C CA . ILE A 1 204 ? -7.197 -4.602 -21.460 1.00 85.31 204 ILE A CA 1
ATOM 1677 C C . ILE A 1 204 ? -7.449 -5.750 -20.477 1.00 85.31 204 ILE A C 1
ATOM 1679 O O . ILE A 1 204 ? -6.533 -6.454 -20.064 1.00 85.31 204 ILE A O 1
ATOM 1683 N N . THR A 1 205 ? -8.705 -5.951 -20.080 1.00 80.25 205 THR A N 1
ATOM 1684 C CA . THR A 1 205 ? -9.084 -6.957 -19.069 1.00 80.25 205 THR A CA 1
ATOM 1685 C C . THR A 1 205 ? -8.906 -8.406 -19.527 1.00 80.25 205 THR A C 1
ATOM 1687 O O . THR A 1 205 ? -8.966 -9.313 -18.699 1.00 80.25 205 THR A O 1
ATOM 1690 N N . GLN A 1 206 ? -8.690 -8.638 -20.822 1.00 85.81 206 GLN A N 1
ATOM 1691 C CA . GLN A 1 206 ? -8.469 -9.964 -21.386 1.00 85.81 206 GLN A CA 1
ATOM 1692 C C . GLN A 1 206 ? -7.013 -10.400 -21.190 1.00 85.81 206 GLN A C 1
ATOM 1694 O O . GLN A 1 206 ? -6.078 -9.717 -21.615 1.00 85.81 206 GLN A O 1
ATOM 1699 N N . PHE A 1 207 ? -6.838 -11.569 -20.578 1.00 89.25 207 PHE A N 1
ATOM 1700 C CA . PHE A 1 207 ? -5.552 -12.243 -20.437 1.00 89.25 207 PHE A CA 1
ATOM 1701 C C . PHE A 1 207 ? -5.579 -13.611 -21.116 1.00 89.25 207 PHE A C 1
ATOM 1703 O O . PHE A 1 207 ? -6.635 -14.214 -21.309 1.00 89.25 207 PHE A O 1
ATOM 1710 N N . THR A 1 208 ? -4.407 -14.124 -21.467 1.00 91.50 208 THR A N 1
ATOM 1711 C CA . THR A 1 208 ? -4.231 -15.464 -22.037 1.00 91.50 208 THR A CA 1
ATOM 1712 C C . THR A 1 208 ? -3.028 -16.129 -21.392 1.00 91.50 208 THR A C 1
ATOM 1714 O O . THR A 1 208 ? -2.016 -15.475 -21.136 1.00 91.50 208 THR A O 1
ATOM 1717 N N . GLN A 1 209 ? -3.144 -17.425 -21.106 1.00 95.12 209 GLN A N 1
ATOM 1718 C CA . GLN A 1 209 ? -2.012 -18.198 -20.620 1.00 95.12 209 GLN A CA 1
ATOM 1719 C C . GLN A 1 209 ? -1.087 -18.549 -21.789 1.00 95.12 209 GLN A C 1
ATOM 1721 O O . GLN A 1 209 ? -1.530 -19.026 -22.832 1.00 95.12 209 GLN A O 1
ATOM 1726 N N . VAL A 1 210 ? 0.203 -18.299 -21.615 1.00 94.06 210 VAL A N 1
ATOM 1727 C CA . VAL A 1 210 ? 1.233 -18.524 -22.622 1.00 94.06 210 VAL A CA 1
ATOM 1728 C C . VAL A 1 210 ? 1.497 -20.022 -22.737 1.00 94.06 210 VAL A C 1
ATOM 1730 O O . VAL A 1 210 ? 1.813 -20.695 -21.757 1.00 94.06 210 VAL A O 1
ATOM 1733 N N . THR A 1 211 ? 1.383 -20.543 -23.952 1.00 94.38 211 THR A N 1
ATOM 1734 C CA . THR A 1 211 ? 1.597 -21.953 -24.295 1.00 94.38 211 THR A CA 1
ATOM 1735 C C . THR A 1 211 ? 2.817 -22.107 -25.199 1.00 94.38 211 THR A C 1
ATOM 1737 O O . THR A 1 211 ? 3.367 -21.120 -25.695 1.00 94.38 211 THR A O 1
ATOM 1740 N N . VAL A 1 212 ? 3.218 -23.353 -25.467 1.00 93.25 212 VAL A N 1
ATOM 1741 C CA . VAL A 1 212 ? 4.282 -23.666 -26.438 1.00 93.25 212 VAL A CA 1
ATOM 1742 C C . VAL A 1 212 ? 3.950 -23.093 -27.821 1.00 93.25 212 VAL A C 1
ATOM 1744 O O . VAL A 1 212 ? 4.834 -22.578 -28.500 1.00 93.25 212 VAL A O 1
ATOM 1747 N N . GLN A 1 213 ? 2.676 -23.120 -28.224 1.00 90.44 213 GLN A N 1
ATOM 1748 C CA . GLN A 1 213 ? 2.232 -22.614 -29.523 1.00 90.44 213 GLN A CA 1
ATOM 1749 C C . GLN A 1 213 ? 2.218 -21.077 -29.587 1.00 90.44 213 GLN A C 1
ATOM 1751 O O . GLN A 1 213 ? 2.453 -20.506 -30.649 1.00 90.44 213 GLN A O 1
ATOM 1756 N N . SER A 1 214 ? 1.950 -20.392 -28.468 1.00 89.31 214 SER A N 1
ATOM 1757 C CA . SER A 1 214 ? 1.753 -18.934 -28.445 1.00 89.31 214 SER A CA 1
ATOM 1758 C C . SER A 1 214 ? 2.973 -18.129 -27.978 1.00 89.31 214 SER A C 1
ATOM 1760 O O . SER A 1 214 ? 2.989 -16.907 -28.118 1.00 89.31 214 SER A O 1
ATOM 1762 N N . ILE A 1 215 ? 3.999 -18.758 -27.400 1.00 90.56 215 ILE A N 1
ATOM 1763 C CA . ILE A 1 215 ? 5.140 -18.038 -26.803 1.00 90.56 215 ILE A CA 1
ATOM 1764 C C . ILE A 1 215 ? 5.869 -17.133 -27.804 1.00 90.56 215 ILE A C 1
ATOM 1766 O O . ILE A 1 215 ? 6.192 -15.987 -27.489 1.00 90.56 215 ILE A O 1
ATOM 1770 N N . GLN A 1 216 ? 6.052 -17.598 -29.043 1.00 87.06 216 GLN A N 1
ATOM 1771 C CA . GLN A 1 216 ? 6.728 -16.815 -30.074 1.00 87.06 216 GLN A CA 1
ATOM 1772 C C . GLN A 1 216 ? 5.959 -15.534 -30.420 1.00 87.06 216 GLN A C 1
ATOM 1774 O O . GLN A 1 216 ? 6.578 -14.496 -30.635 1.00 87.06 216 GLN A O 1
ATOM 1779 N N . SER A 1 217 ? 4.621 -15.563 -30.450 1.00 84.31 217 SER A N 1
ATOM 1780 C CA . SER A 1 217 ? 3.836 -14.354 -30.734 1.00 84.31 217 SER A CA 1
ATOM 1781 C C . SER A 1 217 ? 3.938 -13.309 -29.626 1.00 84.31 217 SER A C 1
ATOM 1783 O O . SER A 1 217 ? 3.972 -12.122 -29.938 1.00 84.31 217 SER A O 1
ATOM 1785 N N . PHE A 1 218 ? 4.037 -13.733 -28.362 1.00 82.50 218 PHE A N 1
ATOM 1786 C CA . PHE A 1 218 ? 4.191 -12.809 -27.235 1.00 82.50 218 PHE A CA 1
ATOM 1787 C C . PHE A 1 218 ? 5.589 -12.188 -27.185 1.00 82.50 218 PHE A C 1
ATOM 1789 O O . PHE A 1 218 ? 5.712 -10.986 -26.972 1.00 82.50 218 PHE A O 1
ATOM 1796 N N . ASN A 1 219 ? 6.637 -12.970 -27.452 1.00 83.38 219 ASN A N 1
ATOM 1797 C CA . ASN A 1 219 ? 8.007 -12.457 -27.383 1.00 83.38 219 ASN A CA 1
ATOM 1798 C C . ASN A 1 219 ? 8.394 -11.597 -28.600 1.00 83.38 219 ASN A C 1
ATOM 1800 O O . ASN A 1 219 ? 9.167 -10.660 -28.437 1.00 83.38 219 ASN A O 1
ATOM 1804 N N . ARG A 1 220 ? 7.790 -11.804 -29.784 1.00 73.25 220 ARG A N 1
ATOM 1805 C CA . ARG A 1 220 ? 7.970 -10.905 -30.950 1.00 73.25 220 ARG A CA 1
ATOM 1806 C C . ARG A 1 220 ? 7.503 -9.466 -30.694 1.00 73.25 220 ARG A C 1
ATOM 1808 O O . ARG A 1 220 ? 8.011 -8.534 -31.308 1.00 73.25 220 ARG A O 1
ATOM 1815 N N . TRP A 1 221 ? 6.541 -9.268 -29.791 1.00 61.22 221 TRP A N 1
ATOM 1816 C CA . TRP A 1 221 ? 6.046 -7.933 -29.432 1.00 61.22 221 TRP A CA 1
ATOM 1817 C C . TRP A 1 221 ? 7.085 -7.085 -28.681 1.00 61.22 221 TRP A C 1
ATOM 1819 O O . TRP A 1 221 ? 7.014 -5.855 -28.740 1.00 61.22 221 TRP A O 1
ATOM 1829 N N . LYS A 1 222 ? 8.076 -7.718 -28.032 1.00 57.72 222 LYS A N 1
ATOM 1830 C CA . LYS A 1 222 ? 9.193 -7.037 -27.359 1.00 57.72 222 LYS A CA 1
ATOM 1831 C C . LYS A 1 222 ? 9.946 -6.120 -28.325 1.00 57.72 222 LYS A C 1
ATOM 1833 O O . LYS A 1 222 ? 10.155 -4.944 -28.031 1.00 57.72 222 LYS A O 1
ATOM 1838 N N . ASP A 1 223 ? 10.276 -6.642 -29.502 1.00 53.28 223 ASP A N 1
ATOM 1839 C CA . ASP A 1 223 ? 11.120 -5.953 -30.482 1.00 53.28 223 ASP A CA 1
ATOM 1840 C C . ASP A 1 223 ? 10.405 -4.741 -31.105 1.00 53.28 223 ASP A C 1
ATOM 1842 O O . ASP A 1 223 ? 11.013 -3.694 -31.351 1.00 53.28 223 ASP A O 1
ATOM 1846 N N . ALA A 1 224 ? 9.084 -4.841 -31.286 1.00 51.88 224 ALA A N 1
ATOM 1847 C CA . ALA A 1 224 ? 8.258 -3.762 -31.822 1.00 51.88 224 ALA A CA 1
ATOM 1848 C C . ALA A 1 224 ? 8.056 -2.613 -30.815 1.00 51.88 224 ALA A C 1
ATOM 1850 O O . ALA A 1 224 ? 8.144 -1.444 -31.193 1.00 51.88 224 ALA A O 1
ATOM 1851 N N . TYR A 1 225 ? 7.824 -2.924 -29.533 1.00 49.31 225 TYR A N 1
ATOM 1852 C CA . TYR A 1 225 ? 7.487 -1.917 -28.519 1.00 49.31 225 TYR A CA 1
ATOM 1853 C C . TYR A 1 225 ? 8.718 -1.197 -27.946 1.00 49.31 225 TYR A C 1
ATOM 1855 O O . TYR A 1 225 ? 8.680 0.016 -27.721 1.00 49.31 225 TYR A O 1
ATOM 1863 N N . CYS A 1 226 ? 9.842 -1.905 -27.774 1.00 46.53 226 CYS A N 1
ATOM 1864 C CA . CYS A 1 226 ? 11.114 -1.286 -27.383 1.00 46.53 226 CYS A CA 1
ATOM 1865 C C . CYS A 1 226 ? 11.613 -0.281 -28.435 1.00 46.53 226 CYS A C 1
ATOM 1867 O O . CYS A 1 226 ? 12.254 0.701 -28.078 1.00 46.53 226 CYS A O 1
ATOM 1869 N N . SER A 1 227 ? 11.258 -0.460 -29.710 1.00 39.06 227 SER A N 1
ATOM 1870 C CA . SER A 1 227 ? 11.619 0.471 -30.787 1.00 39.06 227 SER A CA 1
ATOM 1871 C C . SER A 1 227 ? 10.771 1.757 -30.794 1.00 39.06 227 SER A C 1
ATOM 1873 O O . SER A 1 227 ? 11.228 2.795 -31.276 1.00 39.06 227 SER A O 1
ATOM 1875 N N . SER A 1 228 ? 9.547 1.725 -30.248 1.00 39.97 228 SER A N 1
ATOM 1876 C CA . SER A 1 228 ? 8.624 2.873 -30.218 1.00 39.97 228 SER A CA 1
ATOM 1877 C C . SER A 1 228 ? 8.606 3.633 -28.889 1.00 39.97 228 SER A C 1
ATOM 1879 O O . SER A 1 228 ? 8.333 4.833 -28.880 1.00 39.97 228 SER A O 1
ATOM 1881 N N . ALA A 1 229 ? 8.906 2.972 -27.766 1.00 38.75 229 ALA A N 1
ATOM 1882 C CA . ALA A 1 229 ? 8.790 3.555 -26.424 1.00 38.75 229 ALA A CA 1
ATOM 1883 C C . ALA A 1 229 ? 9.817 4.668 -26.114 1.00 38.75 229 ALA A C 1
ATOM 1885 O O . ALA A 1 229 ? 9.622 5.421 -25.163 1.00 38.75 229 ALA A O 1
ATOM 1886 N N . TYR A 1 230 ? 10.866 4.817 -26.932 1.00 35.47 230 TYR A N 1
ATOM 1887 C CA . TYR A 1 230 ? 11.899 5.859 -26.790 1.00 35.47 230 TYR A CA 1
ATOM 1888 C C . TYR A 1 230 ? 11.721 7.065 -27.725 1.00 35.47 230 TYR A C 1
ATOM 1890 O O . TYR A 1 230 ? 12.622 7.893 -27.831 1.00 35.47 230 TYR A O 1
ATOM 1898 N N . ARG A 1 231 ? 10.578 7.185 -28.416 1.00 28.27 231 ARG A N 1
ATOM 1899 C CA . ARG A 1 231 ? 10.279 8.321 -29.312 1.00 28.27 231 ARG A CA 1
ATOM 1900 C C . ARG A 1 231 ? 9.418 9.429 -28.678 1.00 28.27 231 ARG A C 1
ATOM 1902 O O . ARG A 1 231 ? 8.770 10.168 -29.414 1.00 28.27 231 ARG A O 1
ATOM 1909 N N . VAL A 1 232 ? 9.401 9.564 -27.349 1.00 31.16 232 VAL A N 1
ATOM 1910 C CA . VAL A 1 232 ? 8.693 10.665 -26.653 1.00 31.16 232 VAL A CA 1
ATOM 1911 C C . VAL A 1 232 ? 9.666 11.643 -26.021 1.00 31.16 232 VAL A C 1
ATOM 1913 O O . VAL A 1 232 ? 10.594 11.171 -25.332 1.00 31.16 232 VAL A O 1
#

Mean predicted aligned error: 6.74 Å

pLDDT: mean 91.03, std 12.33, range [28.27, 98.62]

Foldseek 3Di:
DDDPPDDDDDPDDDPDDDDPVVDPDDDDDDDDDDDPDDPVVVVVVVVVVVVVCLVLVHDLDADDQVLCPDQQSCLLVLLVCVVVVNLVVSLLSVQQPAGPSDDPQSRVLSPCCNVPVQLVVSLVSPDPVVVLNNQLSVVCNVVVPPSVVSCVSDDPVSVVSSNVSNVSVVVNVVSVVCVVVVNRPLADDQQDKDFDADPSRHGDPDIDGDHPVCRVVSNVVSVVCSVPVPPD

Sequence (232 aa):
MRIKGVSLYPLRFCDEAVYPHLLLGNRFHITIRAISHTSSTTEQRVERVRSELSNLGGFPNFFGHQRFGTIRPITHLVGSFLVRSDPQKAALTFLAQPSPHEHPELREARQQLLDTQDFQEAARSFPKHLRYERWMLSHLAKRPRDFVGAFRRLPRKLRKLFIQAYQSFLFNKFLSQRIQRGIPLNEAQIGDYALSLNGYGLPITQFTQVTVQSIQSFNRWKDAYCSSAYRV

Nearest PDB structures (foldseek):
  1z2z-assembly2_B  TM=9.730E-01  e=2.141E-14  Methanosarcina mazei
  5kkp-assembly1_A  TM=8.249E-01  e=2.605E-06  Homo sapiens